Protein AF-A0A919W336-F1 (afdb_monomer)

Solvent-accessible surface area (backbone atoms only — not comparable to full-atom values): 16322 Å² total; per-residue (Å²): 138,82,80,82,82,78,77,82,76,89,85,80,65,93,72,69,44,68,44,32,36,51,39,84,62,46,50,57,36,48,49,46,10,65,68,37,94,37,46,57,73,46,73,36,35,58,74,60,74,47,77,72,58,39,24,39,36,39,38,58,54,100,87,46,46,30,40,27,46,33,17,43,78,69,59,56,44,99,88,66,46,76,45,65,42,64,43,48,45,76,43,44,83,94,59,80,75,84,80,70,88,47,62,66,38,22,30,34,46,32,74,62,34,76,87,59,89,51,33,45,56,56,52,54,49,53,37,45,75,73,58,30,28,31,40,36,40,54,51,60,75,40,45,38,65,54,45,43,94,33,52,49,75,33,46,54,80,87,76,84,63,69,95,84,63,48,75,38,84,45,34,33,29,30,76,70,48,53,45,90,53,74,40,68,29,38,29,38,61,74,36,22,16,76,77,72,9,39,32,37,31,24,47,67,69,48,51,54,49,50,34,52,49,34,52,52,50,39,56,73,63,69,61,58,71,47,83,46,56,47,59,42,82,56,88,83,24,40,40,34,23,39,48,40,72,76,83,86,51,84,38,80,42,83,62,45,49,46,54,53,48,97,85,57,28,30,54,74,49,23,68,80,42,52,31,36,76,72,67,75,71,76,78,90,79,85,129

Structure (mmCIF, N/CA/C/O backbone):
data_AF-A0A919W336-F1
#
_entry.id   AF-A0A919W336-F1
#
loop_
_atom_site.group_PDB
_atom_site.id
_atom_site.type_symbol
_atom_site.label_atom_id
_atom_site.label_alt_id
_atom_site.label_comp_id
_atom_site.label_asym_id
_atom_site.label_entity_id
_atom_site.label_seq_id
_atom_site.pdbx_PDB_ins_code
_atom_site.Cartn_x
_atom_site.Cartn_y
_atom_site.Cartn_z
_atom_site.occupancy
_atom_site.B_iso_or_equiv
_atom_site.auth_seq_id
_atom_site.auth_comp_id
_atom_site.auth_asym_id
_atom_site.auth_atom_id
_atom_site.pdbx_PDB_model_num
ATOM 1 N N . MET A 1 1 ? -33.638 -26.214 -9.457 1.00 38.28 1 MET A N 1
ATOM 2 C CA . MET A 1 1 ? -32.855 -26.173 -8.203 1.00 38.28 1 MET A CA 1
ATOM 3 C C . MET A 1 1 ? -31.385 -26.182 -8.576 1.00 38.28 1 MET A C 1
ATOM 5 O O . MET A 1 1 ? -30.871 -27.231 -8.933 1.00 38.28 1 MET A O 1
ATOM 9 N N . ALA A 1 2 ? -30.760 -25.006 -8.619 1.00 32.94 2 ALA A N 1
ATOM 10 C CA . ALA A 1 2 ? -29.336 -24.865 -8.909 1.00 32.94 2 ALA A CA 1
ATOM 11 C C . ALA A 1 2 ? -28.547 -24.999 -7.599 1.00 32.94 2 ALA A C 1
ATOM 13 O O . ALA A 1 2 ? -28.928 -24.402 -6.593 1.00 32.94 2 ALA A O 1
ATOM 14 N N . ALA A 1 3 ? -27.500 -25.822 -7.607 1.00 30.38 3 ALA A N 1
ATOM 15 C CA . ALA A 1 3 ? -26.597 -25.993 -6.476 1.00 30.38 3 ALA A CA 1
ATOM 16 C C . ALA A 1 3 ? -25.819 -24.688 -6.207 1.00 30.38 3 ALA A C 1
ATOM 18 O O . ALA A 1 3 ? -25.466 -23.995 -7.165 1.00 30.38 3 ALA A O 1
ATOM 19 N N . PRO A 1 4 ? -25.541 -24.334 -4.940 1.00 33.41 4 PRO A N 1
ATOM 20 C CA . PRO A 1 4 ? -24.757 -23.149 -4.630 1.00 33.41 4 PRO A CA 1
ATOM 21 C C . PRO A 1 4 ? -23.303 -23.349 -5.071 1.00 33.41 4 PRO A C 1
ATOM 23 O O . PRO A 1 4 ? -22.685 -24.378 -4.784 1.00 33.41 4 PRO A O 1
ATOM 26 N N . ALA A 1 5 ? -22.770 -22.349 -5.775 1.00 33.25 5 ALA A N 1
ATOM 27 C CA . ALA A 1 5 ? -21.366 -22.268 -6.140 1.00 33.25 5 ALA A CA 1
ATOM 28 C C . ALA A 1 5 ? -20.515 -22.250 -4.865 1.00 33.25 5 ALA A C 1
ATOM 30 O O . ALA A 1 5 ? -20.612 -21.343 -4.040 1.00 33.25 5 ALA A O 1
ATOM 31 N N . THR A 1 6 ? -19.704 -23.286 -4.691 1.00 31.38 6 THR A N 1
ATOM 32 C CA . THR A 1 6 ? -18.712 -23.379 -3.627 1.00 31.38 6 THR A CA 1
ATOM 33 C C . THR A 1 6 ? -17.580 -22.414 -3.964 1.00 31.38 6 THR A C 1
ATOM 35 O O . THR A 1 6 ? -16.800 -22.655 -4.884 1.00 31.38 6 THR A O 1
ATOM 38 N N . SER A 1 7 ? -17.503 -21.301 -3.238 1.00 32.25 7 SER A N 1
ATOM 39 C CA . SER A 1 7 ? -16.324 -20.436 -3.233 1.00 32.25 7 SER A CA 1
ATOM 40 C C . SER A 1 7 ? -15.095 -21.271 -2.849 1.00 32.25 7 SER A C 1
ATOM 42 O O . SER A 1 7 ? -15.150 -21.980 -1.839 1.00 32.25 7 SER A O 1
ATOM 44 N N . PRO A 1 8 ? -13.990 -21.236 -3.612 1.00 31.02 8 PRO A N 1
ATOM 45 C CA . PRO A 1 8 ? -12.798 -21.989 -3.247 1.00 31.02 8 PRO A CA 1
ATOM 46 C C . PRO A 1 8 ? -12.203 -21.429 -1.947 1.00 31.02 8 PRO A C 1
ATOM 48 O O . PRO A 1 8 ? -11.854 -20.251 -1.864 1.00 31.02 8 PRO A O 1
ATOM 51 N N . GLN A 1 9 ? -12.098 -22.282 -0.924 1.00 32.75 9 GLN A N 1
ATOM 52 C CA . GLN A 1 9 ? -11.370 -21.976 0.308 1.00 32.75 9 GLN A CA 1
ATOM 53 C C . GLN A 1 9 ? -9.860 -21.807 0.030 1.00 32.75 9 GLN A C 1
ATOM 55 O O . GLN A 1 9 ? -9.303 -22.535 -0.795 1.00 32.75 9 GLN A O 1
ATOM 60 N N . PRO A 1 10 ? -9.165 -20.891 0.728 1.00 39.03 10 PRO A N 1
ATOM 61 C CA . PRO A 1 10 ? -7.754 -20.603 0.500 1.00 39.03 10 PRO A CA 1
ATOM 62 C C . PRO A 1 10 ? -6.861 -21.531 1.339 1.00 39.03 10 PRO A C 1
ATOM 64 O O . PRO A 1 10 ? -6.357 -21.131 2.383 1.00 39.03 10 PRO A O 1
ATOM 67 N N . THR A 1 11 ? -6.637 -22.769 0.897 1.00 35.00 11 THR A N 1
ATOM 68 C CA . THR A 1 11 ? -5.765 -23.734 1.605 1.00 35.00 11 THR A CA 1
ATOM 69 C C . THR A 1 11 ? -4.373 -23.932 0.988 1.00 35.00 11 THR A C 1
ATOM 71 O O . THR A 1 11 ? -3.650 -24.820 1.419 1.00 35.00 11 THR A O 1
ATOM 74 N N . ASP A 1 12 ? -3.925 -23.066 0.067 1.00 33.62 12 ASP A N 1
ATOM 75 C CA . ASP A 1 12 ? -2.607 -23.192 -0.602 1.00 33.62 12 ASP A CA 1
ATOM 76 C C . ASP A 1 12 ? -1.660 -21.985 -0.378 1.00 33.62 12 ASP A C 1
ATOM 78 O O . ASP A 1 12 ? -0.895 -21.577 -1.252 1.00 33.62 12 ASP A O 1
ATOM 82 N N . ARG A 1 13 ? -1.739 -21.332 0.794 1.00 43.94 13 ARG A N 1
ATOM 83 C CA . ARG A 1 13 ? -0.947 -20.118 1.115 1.00 43.94 13 ARG A CA 1
ATOM 84 C C . ARG A 1 13 ? 0.377 -20.369 1.845 1.00 43.94 13 ARG A C 1
ATOM 86 O O . ARG A 1 13 ? 1.164 -19.435 1.986 1.00 43.94 13 ARG A O 1
ATOM 93 N N . ALA A 1 14 ? 0.673 -21.597 2.262 1.00 43.62 14 ALA A N 1
ATOM 94 C CA . ALA A 1 14 ? 1.946 -21.932 2.899 1.00 43.62 14 ALA A CA 1
ATOM 95 C C . ALA A 1 14 ? 3.055 -22.097 1.839 1.00 43.62 14 ALA A C 1
ATOM 97 O O . ALA A 1 14 ? 3.465 -23.205 1.514 1.00 43.62 14 ALA A O 1
ATOM 98 N N . GLY A 1 15 ? 3.511 -20.989 1.251 1.00 55.34 15 GLY A N 1
ATOM 99 C CA . GLY A 1 15 ? 4.662 -21.009 0.341 1.00 55.34 15 GLY A CA 1
ATOM 100 C C . GLY A 1 15 ? 4.725 -19.887 -0.685 1.00 55.34 15 GLY A C 1
ATOM 101 O O . GLY A 1 15 ? 5.766 -19.735 -1.316 1.00 55.34 15 GLY A O 1
ATOM 102 N N . ARG A 1 16 ? 3.662 -19.088 -0.863 1.00 69.88 16 ARG A N 1
ATOM 103 C CA . ARG A 1 16 ? 3.702 -17.936 -1.774 1.00 69.88 16 ARG A CA 1
ATOM 104 C C . ARG A 1 16 ? 4.121 -16.662 -1.048 1.00 69.88 16 ARG A C 1
ATOM 106 O O . ARG A 1 16 ? 3.374 -16.141 -0.227 1.00 69.88 16 ARG A O 1
ATOM 113 N N . HIS A 1 17 ? 5.295 -16.139 -1.385 1.00 82.75 17 HIS A N 1
ATOM 114 C CA . HIS A 1 17 ? 5.784 -14.855 -0.892 1.00 82.75 17 HIS A CA 1
ATOM 115 C C . HIS A 1 17 ? 5.376 -13.746 -1.860 1.00 82.75 17 HIS A C 1
ATOM 117 O O . HIS A 1 17 ? 5.788 -13.759 -3.021 1.00 82.75 17 HIS A O 1
ATOM 123 N N . ARG A 1 18 ? 4.580 -12.783 -1.387 1.00 89.94 18 ARG A N 1
ATOM 124 C CA . ARG A 1 18 ? 4.133 -11.632 -2.180 1.00 89.94 18 ARG A CA 1
ATOM 125 C C . ARG A 1 18 ? 4.627 -10.325 -1.586 1.00 89.94 18 ARG A C 1
ATOM 1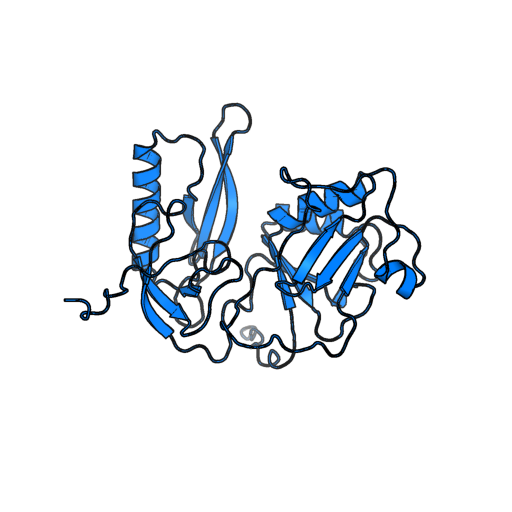27 O O . ARG A 1 18 ? 4.643 -10.148 -0.372 1.00 89.94 18 ARG A O 1
ATOM 134 N N . LEU A 1 19 ? 5.023 -9.420 -2.467 1.00 92.31 19 LEU A N 1
ATOM 135 C CA . LEU A 1 19 ? 5.260 -8.020 -2.148 1.00 92.31 19 LEU A CA 1
ATOM 136 C C . LEU A 1 19 ? 4.016 -7.225 -2.499 1.00 92.31 19 LEU A C 1
ATOM 138 O O . LEU A 1 19 ? 3.406 -7.498 -3.529 1.00 92.31 19 LEU A O 1
ATOM 142 N N . TRP A 1 20 ? 3.688 -6.232 -1.682 1.00 94.94 20 TRP A N 1
ATOM 143 C CA . TRP A 1 20 ? 2.501 -5.406 -1.862 1.00 94.94 20 TRP A CA 1
ATOM 144 C C . TRP A 1 20 ? 2.889 -3.949 -1.965 1.00 94.94 20 TRP A C 1
ATOM 146 O O . TRP A 1 20 ? 3.626 -3.440 -1.125 1.00 94.94 20 TRP A O 1
ATOM 156 N N . PHE A 1 21 ? 2.391 -3.279 -2.991 1.00 96.12 21 PHE A N 1
ATOM 157 C CA . PHE A 1 21 ? 2.644 -1.871 -3.239 1.00 96.12 21 PHE A CA 1
ATOM 158 C C . PHE A 1 21 ? 1.316 -1.174 -3.481 1.00 96.12 21 PHE A C 1
ATOM 160 O O . PHE A 1 21 ? 0.455 -1.706 -4.183 1.00 96.12 21 PHE A O 1
ATOM 167 N N . HIS A 1 22 ? 1.154 0.008 -2.901 1.00 95.31 22 HIS A N 1
ATOM 168 C CA . HIS A 1 22 ? -0.031 0.811 -3.140 1.00 95.31 22 HIS A CA 1
ATOM 169 C C . HIS A 1 22 ? 0.039 1.419 -4.546 1.00 95.31 22 HIS A C 1
ATOM 171 O O . HIS A 1 22 ? 1.095 1.913 -4.951 1.00 95.31 22 HIS A O 1
ATOM 177 N N . LEU A 1 23 ? -1.051 1.373 -5.314 1.00 95.81 23 LEU A N 1
ATOM 178 C CA . LEU A 1 23 ? -1.053 1.838 -6.704 1.00 95.81 23 LEU A CA 1
ATOM 179 C C . LEU A 1 23 ? -0.775 3.336 -6.818 1.00 95.81 23 LEU A C 1
ATOM 181 O O . LEU A 1 23 ? -0.134 3.745 -7.784 1.00 95.81 23 LEU A O 1
ATOM 185 N N . ASP A 1 24 ? -1.156 4.131 -5.820 1.00 92.31 24 ASP A N 1
ATOM 186 C CA . ASP A 1 24 ? -0.853 5.568 -5.793 1.00 92.31 24 ASP A CA 1
ATOM 187 C C . ASP A 1 24 ? 0.643 5.860 -5.742 1.00 92.31 24 ASP A C 1
ATOM 189 O O . ASP A 1 24 ? 1.084 6.869 -6.282 1.00 92.31 24 ASP A O 1
ATOM 193 N N . ASP A 1 25 ? 1.418 4.957 -5.146 1.00 93.81 25 ASP A N 1
ATOM 194 C CA . ASP A 1 25 ? 2.868 5.072 -5.090 1.00 93.81 25 ASP A CA 1
ATOM 195 C C . ASP A 1 25 ? 3.498 4.514 -6.391 1.00 93.81 25 ASP A C 1
ATOM 197 O O . ASP A 1 25 ? 4.484 5.034 -6.915 1.00 93.81 25 ASP A O 1
ATOM 201 N N . VAL A 1 26 ? 2.916 3.452 -6.963 1.00 96.94 26 VAL A N 1
ATOM 202 C CA . VAL A 1 26 ? 3.457 2.746 -8.142 1.00 96.94 26 VAL A CA 1
ATOM 203 C C . VAL A 1 26 ? 3.187 3.475 -9.458 1.00 96.94 26 VAL A C 1
ATOM 205 O O . VAL A 1 26 ? 4.057 3.518 -10.332 1.00 96.94 26 VAL A O 1
ATOM 208 N N . LEU A 1 27 ? 1.985 4.022 -9.642 1.00 96.56 27 LEU A N 1
ATOM 209 C CA . LEU A 1 27 ? 1.573 4.658 -10.894 1.00 96.56 27 LEU A CA 1
ATOM 210 C C . LEU A 1 27 ? 2.462 5.846 -11.281 1.00 96.56 27 LEU A C 1
ATOM 212 O O . LEU A 1 27 ? 2.848 5.913 -12.452 1.00 96.56 27 LEU A O 1
ATOM 216 N N . PRO A 1 28 ? 2.854 6.743 -10.355 1.00 96.06 28 PRO A N 1
ATOM 217 C CA . PRO A 1 28 ? 3.812 7.792 -10.665 1.00 96.06 28 PRO A CA 1
ATOM 218 C C . PRO A 1 28 ? 5.156 7.232 -11.139 1.00 96.06 28 PRO A C 1
ATOM 220 O O . PRO A 1 28 ? 5.687 7.713 -12.140 1.00 96.06 28 PRO A O 1
ATOM 223 N N . LEU A 1 29 ? 5.693 6.185 -10.490 1.00 97.19 29 LEU A N 1
ATOM 224 C CA . LEU A 1 29 ? 6.944 5.548 -10.928 1.00 97.19 29 LEU A CA 1
ATOM 225 C C . LEU A 1 29 ? 6.819 4.996 -12.352 1.00 97.19 29 LEU A C 1
ATOM 227 O O . LEU A 1 29 ? 7.718 5.175 -13.176 1.00 97.19 29 LEU A O 1
ATOM 231 N N . ALA A 1 30 ? 5.698 4.332 -12.650 1.00 97.06 30 ALA A N 1
ATOM 232 C CA . ALA A 1 30 ? 5.447 3.760 -13.966 1.00 97.06 30 ALA A CA 1
ATOM 233 C C . ALA A 1 30 ? 5.324 4.857 -15.031 1.00 97.06 30 ALA A C 1
ATOM 235 O O . ALA A 1 30 ? 5.911 4.750 -16.110 1.00 97.06 30 ALA A O 1
ATOM 236 N N . ALA A 1 31 ? 4.602 5.934 -14.714 1.00 96.31 31 ALA A N 1
ATOM 237 C CA . ALA A 1 31 ? 4.453 7.089 -15.584 1.00 96.31 31 ALA A CA 1
ATOM 238 C C . ALA A 1 31 ? 5.802 7.760 -15.864 1.00 96.31 31 ALA A C 1
ATOM 240 O O . ALA A 1 31 ? 6.100 8.037 -17.027 1.00 96.31 31 ALA A O 1
ATOM 241 N N . HIS A 1 32 ? 6.639 7.952 -14.839 1.00 96.81 32 HIS A N 1
ATOM 242 C CA . HIS A 1 32 ? 7.992 8.473 -15.006 1.00 96.81 32 HIS A CA 1
ATOM 243 C C . HIS A 1 32 ? 8.787 7.588 -15.978 1.00 96.81 32 HIS A C 1
ATOM 245 O O . HIS A 1 32 ? 9.101 8.032 -17.078 1.00 96.81 32 HIS A O 1
ATOM 251 N N . ALA A 1 33 ? 8.995 6.304 -15.662 1.00 96.62 33 ALA A N 1
ATOM 252 C CA . ALA A 1 33 ? 9.772 5.388 -16.506 1.00 96.62 33 ALA A CA 1
ATOM 253 C C . ALA A 1 33 ? 9.284 5.326 -17.970 1.00 96.62 33 ALA A C 1
ATOM 255 O O . ALA A 1 33 ? 10.095 5.226 -18.894 1.00 96.62 33 ALA A O 1
ATOM 256 N N . ALA A 1 34 ? 7.965 5.374 -18.191 1.00 95.25 34 ALA A N 1
ATOM 257 C CA . ALA A 1 34 ? 7.357 5.301 -19.519 1.00 95.25 34 ALA A CA 1
ATOM 258 C C . ALA A 1 34 ? 7.445 6.597 -20.338 1.00 95.25 34 ALA A C 1
ATOM 260 O O . ALA A 1 34 ? 7.421 6.512 -21.572 1.00 95.25 34 ALA A O 1
ATOM 261 N N . SER A 1 35 ? 7.502 7.755 -19.672 1.00 94.38 35 SER A N 1
ATOM 262 C CA . SER A 1 35 ? 7.529 9.087 -20.294 1.00 94.38 35 SER A CA 1
ATOM 263 C C . SER A 1 35 ? 8.940 9.626 -20.506 1.00 94.38 35 SER A C 1
ATOM 265 O O . SER A 1 35 ? 9.140 10.482 -21.369 1.00 94.38 35 SER A O 1
ATOM 267 N N . THR A 1 36 ? 9.929 9.112 -19.773 1.00 93.75 36 THR A N 1
ATOM 268 C CA . THR A 1 36 ? 11.313 9.538 -19.950 1.00 93.75 36 THR A CA 1
ATOM 269 C C . THR A 1 36 ? 11.854 9.125 -21.334 1.00 93.75 36 THR A C 1
ATOM 271 O O . THR A 1 36 ? 11.651 7.983 -21.757 1.00 93.75 36 THR A O 1
ATOM 274 N N . PRO A 1 37 ? 12.578 10.000 -22.063 1.00 89.75 37 PRO A N 1
ATOM 275 C CA . PRO A 1 37 ? 13.114 9.671 -23.390 1.00 89.75 37 PRO A CA 1
ATOM 276 C C . PRO A 1 37 ? 14.210 8.599 -23.391 1.00 89.75 37 PRO A C 1
ATOM 278 O O . PRO A 1 37 ? 14.459 7.978 -24.423 1.00 89.75 37 PRO A O 1
ATOM 281 N N . ARG A 1 38 ? 14.900 8.419 -22.258 1.00 93.19 38 ARG A N 1
ATOM 282 C CA . ARG A 1 38 ? 15.983 7.450 -22.071 1.00 93.19 38 ARG A CA 1
ATOM 283 C C . ARG A 1 38 ? 15.709 6.582 -20.855 1.00 93.19 38 ARG A C 1
ATOM 285 O O . ARG A 1 38 ? 15.028 6.996 -19.918 1.00 93.19 38 ARG A O 1
ATOM 292 N N . GLN A 1 39 ? 16.267 5.379 -20.882 1.00 94.88 39 GLN A N 1
ATOM 293 C CA . GLN A 1 39 ? 16.198 4.425 -19.788 1.00 94.88 39 GLN A CA 1
ATOM 294 C C . GLN A 1 39 ? 17.605 3.964 -19.434 1.00 94.88 39 GLN A C 1
ATOM 296 O O . GLN A 1 39 ? 18.383 3.562 -20.309 1.00 94.88 39 GLN A O 1
ATOM 301 N N . ALA A 1 40 ? 17.909 3.997 -18.143 1.00 92.75 40 ALA A N 1
ATOM 302 C CA . ALA A 1 40 ? 19.096 3.378 -17.597 1.00 92.75 40 ALA A CA 1
ATOM 303 C C . ALA A 1 40 ? 18.957 1.856 -17.708 1.00 92.75 40 ALA A C 1
ATOM 305 O O . ALA A 1 40 ? 17.983 1.262 -17.239 1.00 92.75 40 ALA A O 1
ATOM 306 N N . LEU A 1 41 ? 19.948 1.224 -18.336 1.00 91.44 41 LEU A N 1
ATOM 307 C CA . LEU A 1 41 ? 20.015 -0.227 -18.425 1.00 91.44 41 LEU A CA 1
ATOM 308 C C . LEU A 1 41 ? 20.351 -0.801 -17.046 1.00 91.44 41 LEU A C 1
ATOM 310 O O . LEU A 1 41 ? 21.390 -0.472 -16.471 1.00 91.44 41 LEU A O 1
ATOM 314 N N . THR A 1 42 ? 19.484 -1.661 -16.515 1.00 89.44 42 THR A N 1
ATOM 315 C CA . THR A 1 42 ? 19.669 -2.204 -15.163 1.00 89.44 42 THR A CA 1
ATOM 316 C C . THR A 1 42 ? 20.402 -3.537 -15.156 1.00 89.44 42 THR A C 1
ATOM 318 O O . THR A 1 42 ? 20.479 -4.244 -16.165 1.00 89.44 42 THR A O 1
ATOM 321 N N . ARG A 1 43 ? 20.927 -3.919 -13.987 1.00 88.69 43 ARG A N 1
ATOM 322 C CA . ARG A 1 43 ? 21.582 -5.218 -13.790 1.00 88.69 43 ARG A CA 1
ATOM 323 C C . ARG A 1 43 ? 20.636 -6.375 -14.114 1.00 88.69 43 ARG A C 1
ATOM 325 O O . ARG A 1 43 ? 21.057 -7.372 -14.695 1.00 88.69 43 ARG A O 1
ATOM 332 N N . GLU A 1 44 ? 19.365 -6.246 -13.759 1.00 88.69 44 GLU A N 1
ATOM 333 C CA . GLU A 1 44 ? 18.329 -7.254 -13.973 1.00 88.69 44 GLU A CA 1
ATOM 334 C C . GLU A 1 44 ? 18.013 -7.402 -15.466 1.00 88.69 44 GLU A C 1
ATOM 336 O O . GLU A 1 44 ? 17.914 -8.526 -15.957 1.00 88.69 44 GLU A O 1
ATOM 341 N N . GLN A 1 45 ? 17.937 -6.289 -16.204 1.00 90.50 45 GLN A N 1
ATOM 342 C CA . GLN A 1 45 ? 17.773 -6.296 -17.662 1.00 90.50 45 GLN A CA 1
ATOM 343 C C . GLN A 1 45 ? 18.992 -6.905 -18.365 1.00 90.50 45 GLN A C 1
ATOM 345 O O . GLN A 1 45 ? 18.827 -7.756 -19.237 1.00 90.50 45 GLN A O 1
ATOM 350 N N . LEU A 1 46 ? 20.209 -6.551 -17.934 1.00 91.00 46 LEU A N 1
ATOM 351 C CA . LEU A 1 46 ? 21.451 -7.165 -18.418 1.00 91.00 46 LEU A CA 1
ATOM 352 C C . LEU A 1 46 ? 21.464 -8.678 -18.187 1.00 91.00 46 LEU A C 1
ATOM 354 O O . LEU A 1 46 ? 21.772 -9.440 -19.099 1.00 91.00 46 LEU A O 1
ATOM 358 N N . THR A 1 47 ? 21.080 -9.115 -16.985 1.00 88.94 47 THR A N 1
ATOM 359 C CA . THR A 1 47 ? 21.006 -10.540 -16.622 1.00 88.94 47 THR A CA 1
ATOM 360 C C . THR A 1 47 ? 19.980 -11.288 -17.476 1.00 88.94 47 THR A C 1
ATOM 362 O O . THR A 1 47 ? 20.170 -12.460 -17.786 1.00 88.94 47 THR A O 1
ATOM 365 N N . ALA A 1 48 ? 18.899 -10.618 -17.876 1.00 87.44 48 ALA A N 1
ATOM 366 C CA . ALA A 1 48 ? 17.872 -11.177 -18.749 1.00 87.44 48 ALA A CA 1
ATOM 367 C C . ALA A 1 48 ? 18.203 -11.080 -20.249 1.00 87.44 48 ALA A C 1
ATOM 369 O O . ALA A 1 48 ? 17.382 -11.499 -21.062 1.00 87.44 48 ALA A O 1
ATOM 370 N N . HIS A 1 49 ? 19.353 -10.505 -20.625 1.00 89.25 49 HIS A N 1
ATOM 371 C CA . HIS A 1 49 ? 19.680 -10.146 -22.011 1.00 89.25 49 HIS A CA 1
ATOM 372 C C . HIS A 1 49 ? 18.581 -9.310 -22.693 1.00 89.25 49 HIS A C 1
ATOM 374 O O . HIS A 1 49 ? 18.319 -9.447 -23.888 1.00 89.25 49 HIS A O 1
ATOM 380 N N . ALA A 1 50 ? 17.918 -8.449 -21.921 1.00 87.62 50 ALA A N 1
ATOM 381 C CA . ALA A 1 50 ? 16.827 -7.612 -22.390 1.00 87.62 50 ALA A CA 1
ATOM 382 C C . ALA A 1 50 ? 17.333 -6.232 -22.847 1.00 87.62 50 ALA A C 1
ATOM 384 O O . ALA A 1 50 ? 18.296 -5.707 -22.280 1.00 87.62 50 ALA A O 1
ATOM 385 N N . PRO A 1 51 ? 16.682 -5.610 -23.848 1.00 87.12 51 PRO A N 1
ATOM 386 C CA . PRO A 1 51 ? 16.994 -4.241 -24.237 1.00 87.12 51 PRO A CA 1
ATOM 387 C C . PRO A 1 51 ? 16.626 -3.245 -23.129 1.00 87.12 51 PRO A C 1
ATOM 389 O O . PRO A 1 51 ? 15.786 -3.527 -22.269 1.00 87.12 51 PRO A O 1
ATOM 392 N N . SER A 1 52 ? 17.216 -2.047 -23.193 1.00 88.81 52 SER A N 1
ATOM 393 C CA . SER A 1 52 ? 16.794 -0.934 -22.341 1.00 88.81 52 SER A CA 1
ATOM 394 C C . SER A 1 52 ? 15.382 -0.503 -22.742 1.00 88.81 52 SER A C 1
ATOM 396 O O . SER A 1 52 ? 15.158 0.016 -23.836 1.00 88.81 52 SER A O 1
ATOM 398 N N . LEU A 1 53 ? 14.419 -0.797 -21.875 1.00 91.81 53 LEU A N 1
ATOM 399 C CA . LEU A 1 53 ? 13.002 -0.485 -22.039 1.00 91.81 53 LEU A CA 1
ATOM 400 C C . LEU A 1 53 ? 12.462 0.129 -20.745 1.00 91.81 53 LEU A C 1
ATOM 402 O O . LEU A 1 53 ? 13.006 -0.169 -19.675 1.00 91.81 53 LEU A O 1
ATOM 406 N N . PRO A 1 54 ? 11.371 0.917 -20.810 1.00 95.50 54 PRO A N 1
ATOM 407 C CA . PRO A 1 54 ? 10.673 1.395 -19.623 1.00 95.50 54 PRO A CA 1
ATOM 408 C C . PRO A 1 54 ? 10.302 0.249 -18.689 1.00 95.50 54 PRO A C 1
ATOM 410 O O . PRO A 1 54 ? 9.606 -0.688 -19.098 1.00 95.50 54 PRO A O 1
ATOM 413 N N . ALA A 1 55 ? 10.765 0.321 -17.447 1.00 96.12 55 ALA A N 1
ATOM 414 C CA . ALA A 1 55 ? 10.546 -0.716 -16.456 1.00 96.12 55 ALA A CA 1
ATOM 415 C C . ALA A 1 55 ? 10.479 -0.149 -15.035 1.00 96.12 55 ALA A C 1
ATOM 417 O O . ALA A 1 55 ? 11.106 0.863 -14.716 1.00 96.12 55 ALA A O 1
ATOM 418 N N . LEU A 1 56 ? 9.756 -0.860 -14.171 1.00 96.81 56 LEU A N 1
ATOM 419 C CA . LEU A 1 56 ? 9.913 -0.731 -12.726 1.00 96.81 56 LEU A CA 1
ATOM 420 C C . LEU A 1 56 ? 10.930 -1.748 -12.231 1.00 96.81 56 LEU A C 1
ATOM 422 O O . LEU A 1 56 ? 10.899 -2.909 -12.630 1.00 96.81 56 LEU A O 1
ATOM 426 N N . ILE A 1 57 ? 11.820 -1.319 -11.351 1.00 95.31 57 ILE A N 1
ATOM 427 C CA . ILE A 1 57 ? 12.913 -2.127 -10.826 1.00 95.31 57 ILE A CA 1
ATOM 428 C C . ILE A 1 57 ? 12.585 -2.490 -9.395 1.00 95.31 57 ILE A C 1
ATOM 430 O O . ILE A 1 57 ? 12.557 -1.625 -8.522 1.00 95.31 57 ILE A O 1
ATOM 434 N N . TRP A 1 58 ? 12.340 -3.773 -9.167 1.00 94.88 58 TRP A N 1
ATOM 435 C CA . TRP A 1 58 ? 12.289 -4.330 -7.833 1.00 94.88 58 TRP A CA 1
ATOM 436 C C . TRP A 1 58 ? 13.707 -4.612 -7.349 1.00 94.88 58 TRP A C 1
ATOM 438 O O . TRP A 1 58 ? 14.460 -5.348 -7.987 1.00 94.88 58 TRP A O 1
ATOM 448 N N . ALA A 1 59 ? 14.051 -4.057 -6.195 1.00 91.25 59 ALA A N 1
ATOM 449 C CA . ALA A 1 59 ? 15.291 -4.355 -5.502 1.00 91.25 59 ALA A CA 1
ATOM 450 C C . ALA A 1 59 ? 15.012 -4.618 -4.027 1.00 91.25 59 ALA A C 1
ATOM 452 O O . ALA A 1 59 ? 14.296 -3.855 -3.369 1.00 91.25 59 ALA A O 1
ATOM 453 N N . ARG A 1 60 ? 15.624 -5.674 -3.498 1.00 86.44 60 ARG A N 1
ATOM 454 C CA . ARG A 1 60 ? 15.715 -5.902 -2.062 1.00 86.44 60 ARG A CA 1
ATOM 455 C C . ARG A 1 60 ? 16.888 -5.111 -1.503 1.00 86.44 60 ARG A C 1
ATOM 457 O O . ARG A 1 60 ? 18.039 -5.371 -1.845 1.00 86.44 60 ARG A O 1
ATOM 464 N N . THR A 1 61 ? 16.591 -4.155 -0.638 1.00 76.56 61 THR A N 1
ATOM 465 C CA . THR A 1 61 ? 17.585 -3.461 0.181 1.00 76.56 61 THR A CA 1
ATOM 466 C C . THR A 1 61 ? 17.665 -4.127 1.557 1.00 76.56 61 THR A C 1
ATOM 468 O O . THR A 1 61 ? 16.876 -5.025 1.863 1.00 76.56 61 THR A O 1
ATOM 471 N N . GLY A 1 62 ? 18.632 -3.723 2.388 1.00 69.38 62 GLY A N 1
ATOM 472 C CA . GLY A 1 62 ? 18.770 -4.257 3.750 1.00 69.38 62 GLY A CA 1
ATOM 473 C C . GLY A 1 62 ? 17.497 -4.097 4.590 1.00 69.38 62 GLY A C 1
ATOM 474 O O . GLY A 1 62 ? 17.171 -4.980 5.382 1.00 69.38 62 GLY A O 1
ATOM 475 N N . ASP A 1 63 ? 16.735 -3.032 4.330 1.00 70.56 63 ASP A N 1
ATOM 476 C CA . ASP A 1 63 ? 15.620 -2.625 5.186 1.00 70.56 63 ASP A CA 1
ATOM 477 C C . ASP A 1 63 ? 14.241 -2.910 4.568 1.00 70.56 63 ASP A C 1
ATOM 479 O O . ASP A 1 63 ? 13.250 -3.054 5.292 1.00 70.56 63 ASP A O 1
ATOM 483 N N . ALA A 1 64 ? 14.136 -3.011 3.235 1.00 82.00 64 ALA A N 1
ATOM 484 C CA . ALA A 1 64 ? 12.860 -3.220 2.552 1.00 82.00 64 ALA A CA 1
ATOM 485 C C . ALA A 1 64 ? 13.008 -3.804 1.139 1.00 82.00 64 ALA A C 1
ATOM 487 O O . ALA A 1 64 ? 14.050 -3.715 0.498 1.00 82.00 64 ALA A O 1
ATOM 488 N N . ASP A 1 65 ? 11.916 -4.348 0.607 1.00 90.62 65 ASP A N 1
ATOM 489 C CA . ASP A 1 65 ? 11.782 -4.540 -0.833 1.00 90.62 65 ASP A CA 1
ATOM 490 C C . ASP A 1 65 ? 11.229 -3.237 -1.425 1.00 90.62 65 ASP A C 1
ATOM 492 O O . ASP A 1 65 ? 10.306 -2.637 -0.872 1.00 90.62 65 ASP A O 1
ATOM 496 N N . THR A 1 66 ? 11.823 -2.759 -2.516 1.00 94.31 66 THR A N 1
ATOM 497 C CA . THR A 1 66 ? 11.503 -1.450 -3.102 1.00 94.31 66 THR A CA 1
ATOM 498 C C . THR A 1 66 ? 11.233 -1.549 -4.593 1.00 94.31 66 THR A C 1
ATOM 500 O O . THR A 1 66 ? 11.805 -2.414 -5.252 1.00 94.31 66 THR A O 1
ATOM 503 N N . LEU A 1 67 ? 10.393 -0.656 -5.114 1.00 96.12 67 LEU A N 1
ATOM 504 C CA . LEU A 1 67 ? 10.232 -0.378 -6.538 1.00 96.12 67 LEU A CA 1
ATOM 505 C C . LEU A 1 67 ? 10.818 0.994 -6.873 1.00 96.12 67 LEU A C 1
ATOM 507 O O . LEU A 1 67 ? 10.657 1.946 -6.111 1.00 96.12 67 LEU A O 1
ATOM 511 N N . ALA A 1 68 ? 11.470 1.093 -8.027 1.00 96.12 68 ALA A N 1
ATOM 512 C CA . ALA A 1 68 ? 11.990 2.340 -8.581 1.00 96.12 68 ALA A CA 1
ATOM 513 C C . ALA A 1 68 ? 11.748 2.409 -10.093 1.00 96.12 68 ALA A C 1
ATOM 515 O O . ALA A 1 68 ? 11.610 1.380 -10.751 1.00 96.12 68 ALA A O 1
ATOM 516 N N . SER A 1 69 ? 11.746 3.612 -10.657 1.00 96.75 69 SER A N 1
ATOM 517 C CA . SER A 1 69 ? 11.761 3.814 -12.109 1.00 96.75 69 SER A CA 1
ATOM 518 C C . SER A 1 69 ? 13.183 3.666 -12.670 1.00 96.75 69 SER A C 1
ATOM 520 O O . SER A 1 69 ? 14.135 4.107 -12.032 1.00 96.75 69 SER A O 1
ATOM 522 N N . ASN A 1 70 ? 13.325 3.148 -13.897 1.00 96.12 70 ASN A N 1
ATOM 523 C CA . ASN A 1 70 ? 14.592 3.174 -14.643 1.00 96.12 70 ASN A CA 1
ATOM 524 C C . ASN A 1 70 ? 14.736 4.333 -15.654 1.00 96.12 70 ASN A C 1
ATOM 526 O O . ASN A 1 70 ? 15.672 4.318 -16.451 1.00 96.12 70 ASN A O 1
ATOM 530 N N . GLY A 1 71 ? 13.820 5.306 -15.675 1.00 96.06 71 GLY A N 1
ATOM 531 C CA . GLY A 1 71 ? 13.938 6.504 -16.520 1.00 96.06 71 GLY A CA 1
ATOM 532 C C . GLY A 1 71 ? 15.213 7.320 -16.243 1.00 96.06 71 GLY A C 1
ATOM 533 O O . GLY A 1 71 ? 15.665 7.375 -15.102 1.00 96.06 71 GLY A O 1
ATOM 534 N N . ASP A 1 72 ? 15.775 7.930 -17.292 1.00 93.50 72 ASP A N 1
ATOM 535 C CA . ASP A 1 72 ? 16.949 8.820 -17.267 1.00 93.50 72 ASP A CA 1
ATOM 536 C C . ASP A 1 72 ? 16.636 10.215 -17.884 1.00 93.50 72 ASP A C 1
ATOM 538 O O . ASP A 1 72 ? 16.364 10.292 -19.091 1.00 93.50 72 ASP A O 1
ATOM 542 N N . PRO A 1 73 ? 16.651 11.324 -17.110 1.00 92.50 73 PRO A N 1
ATOM 543 C CA . PRO A 1 73 ? 17.200 11.452 -15.757 1.00 92.50 73 PRO A CA 1
ATOM 544 C C . PRO A 1 73 ? 16.426 10.651 -14.709 1.00 92.50 73 PRO A C 1
ATOM 546 O O . PRO A 1 73 ? 15.220 10.444 -14.835 1.00 92.50 73 PRO A O 1
ATOM 549 N N . GLY A 1 74 ? 17.151 10.187 -13.687 1.00 90.94 74 GLY A N 1
ATOM 550 C CA . GLY A 1 74 ? 16.564 9.497 -12.543 1.00 90.94 74 GLY A CA 1
ATOM 551 C C . GLY A 1 74 ? 15.591 10.394 -11.780 1.00 90.94 74 GLY A C 1
ATOM 552 O O . GLY A 1 74 ? 15.718 11.619 -11.789 1.00 90.94 74 GLY A O 1
ATOM 553 N N . TRP A 1 75 ? 14.629 9.776 -11.098 1.00 92.06 75 TRP A N 1
ATOM 554 C CA . TRP A 1 75 ? 13.738 10.490 -10.191 1.00 92.06 75 TRP A CA 1
ATOM 555 C C . TRP A 1 75 ? 14.334 10.474 -8.787 1.00 92.06 75 TRP A C 1
ATOM 557 O O . TRP A 1 75 ? 14.618 9.402 -8.253 1.00 92.06 75 TRP A O 1
ATOM 567 N N . TYR A 1 76 ? 14.512 11.658 -8.210 1.00 90.94 76 TYR A N 1
ATOM 568 C CA . TYR A 1 76 ? 15.018 11.864 -6.862 1.00 90.94 76 TYR A CA 1
ATOM 569 C C . TYR A 1 76 ? 13.964 12.544 -5.986 1.00 90.94 76 TYR A C 1
ATOM 571 O O . TYR A 1 76 ? 13.127 13.302 -6.485 1.00 90.94 76 TYR A O 1
ATOM 579 N N . ASP A 1 77 ? 13.979 12.236 -4.696 1.00 89.25 77 ASP A N 1
ATOM 580 C CA . ASP A 1 77 ? 13.191 12.941 -3.689 1.00 89.25 77 ASP A CA 1
ATOM 581 C C . ASP A 1 77 ? 13.818 14.317 -3.347 1.00 89.25 77 ASP A C 1
ATOM 583 O O . ASP A 1 77 ? 14.873 14.666 -3.892 1.00 89.25 77 ASP A O 1
ATOM 587 N N . PRO A 1 78 ? 13.171 15.155 -2.508 1.00 87.81 78 PRO A N 1
ATOM 588 C CA . PRO A 1 78 ? 13.697 16.476 -2.152 1.00 87.81 78 PRO A CA 1
ATOM 589 C C . PRO A 1 78 ? 15.082 16.458 -1.495 1.00 87.81 78 PRO A C 1
ATOM 591 O O . PRO A 1 78 ? 15.803 17.450 -1.593 1.00 87.81 78 PRO A O 1
ATOM 594 N N . ASP A 1 79 ? 15.451 15.345 -0.858 1.00 89.62 79 ASP A N 1
ATOM 595 C CA . ASP A 1 79 ? 16.743 15.160 -0.195 1.00 89.62 79 ASP A CA 1
ATOM 596 C C . ASP A 1 79 ? 17.843 14.727 -1.185 1.00 89.62 79 ASP A C 1
ATOM 598 O O . ASP A 1 79 ? 19.027 14.695 -0.845 1.00 89.62 79 ASP A O 1
ATOM 602 N N . GLY A 1 80 ? 17.472 14.465 -2.444 1.00 88.00 80 GLY A N 1
ATOM 603 C CA . GLY A 1 80 ? 18.379 14.057 -3.511 1.00 88.00 80 GLY A CA 1
ATOM 604 C C . GLY A 1 80 ? 18.627 12.550 -3.565 1.00 88.00 80 GLY A C 1
ATOM 605 O O . GLY A 1 80 ? 19.470 12.108 -4.349 1.00 88.00 80 GLY A O 1
ATOM 606 N N . ASP A 1 81 ? 17.896 11.755 -2.784 1.00 88.81 81 ASP A N 1
ATOM 607 C CA . ASP A 1 81 ? 17.969 10.301 -2.815 1.00 88.81 81 ASP A CA 1
ATOM 608 C C . ASP A 1 81 ? 17.116 9.737 -3.963 1.00 88.81 81 ASP A C 1
ATOM 610 O O . ASP A 1 81 ? 16.084 10.310 -4.328 1.00 88.81 81 ASP A O 1
ATOM 614 N N . PRO A 1 82 ? 17.513 8.609 -4.591 1.00 89.19 82 PRO A N 1
ATOM 615 C CA . PRO A 1 82 ? 16.706 7.991 -5.634 1.00 89.19 82 PRO A CA 1
ATOM 616 C C . PRO A 1 82 ? 15.311 7.648 -5.111 1.00 89.19 82 PRO A C 1
ATOM 618 O O . PRO A 1 82 ? 15.168 6.849 -4.181 1.00 89.19 82 PRO A O 1
ATOM 621 N N . HIS A 1 83 ? 14.286 8.191 -5.763 1.00 93.62 83 HIS A N 1
ATOM 622 C CA . HIS A 1 83 ? 12.903 8.001 -5.370 1.00 93.62 83 HIS A CA 1
ATOM 623 C C . HIS A 1 83 ? 12.509 6.523 -5.498 1.00 93.62 83 HIS A C 1
ATOM 625 O O . HIS A 1 83 ? 12.630 5.898 -6.560 1.00 93.62 83 HIS A O 1
ATOM 631 N N . ARG A 1 84 ? 12.055 5.948 -4.381 1.00 93.69 84 ARG A N 1
ATOM 632 C CA . ARG A 1 84 ? 11.734 4.526 -4.235 1.00 93.69 84 ARG A CA 1
ATOM 633 C C . ARG A 1 84 ? 10.464 4.350 -3.431 1.00 93.69 84 ARG A C 1
ATOM 635 O O . ARG A 1 84 ? 10.287 4.959 -2.381 1.00 93.69 84 ARG A O 1
ATOM 642 N N . VAL A 1 85 ? 9.646 3.402 -3.860 1.00 93.94 85 VAL A N 1
ATOM 643 C CA . VAL A 1 85 ? 8.447 2.991 -3.135 1.00 93.94 85 VAL A CA 1
ATOM 644 C C . VAL A 1 85 ? 8.737 1.700 -2.398 1.00 93.94 85 VAL A C 1
ATOM 646 O O . VAL A 1 85 ? 9.186 0.723 -2.994 1.00 93.94 85 VAL A O 1
ATOM 649 N N . ARG A 1 86 ? 8.483 1.679 -1.090 1.00 92.75 86 ARG A N 1
ATOM 650 C CA . ARG A 1 86 ? 8.675 0.490 -0.254 1.00 92.75 86 ARG A CA 1
ATOM 651 C C . ARG A 1 86 ? 7.459 -0.424 -0.343 1.00 92.75 86 ARG A C 1
ATOM 653 O O . ARG A 1 86 ? 6.322 0.039 -0.283 1.00 92.75 86 ARG A O 1
ATOM 660 N N . SER A 1 87 ? 7.700 -1.729 -0.418 1.00 93.25 87 SER A N 1
ATOM 661 C CA . SER A 1 87 ? 6.646 -2.723 -0.255 1.00 93.25 87 SER A CA 1
ATOM 662 C C . SER A 1 87 ? 6.055 -2.596 1.145 1.00 93.25 87 SER A C 1
ATOM 664 O O . SER A 1 87 ? 6.807 -2.545 2.124 1.00 93.25 87 SER A O 1
ATOM 666 N N . ARG A 1 88 ? 4.733 -2.613 1.254 1.00 92.00 88 ARG A N 1
ATOM 667 C CA . ARG A 1 88 ? 4.029 -2.635 2.528 1.00 92.00 88 ARG A CA 1
ATOM 668 C C . ARG A 1 88 ? 3.972 -4.069 3.031 1.00 92.00 88 ARG A C 1
ATOM 670 O O . ARG A 1 88 ? 3.520 -4.971 2.331 1.00 92.00 88 ARG A O 1
ATOM 677 N N . SER A 1 89 ? 4.484 -4.288 4.233 1.00 88.81 89 SER A N 1
ATOM 678 C CA . SER A 1 89 ? 4.466 -5.597 4.874 1.00 88.81 89 SER A CA 1
ATOM 679 C C . SER A 1 89 ? 4.548 -5.457 6.389 1.00 88.81 89 SER A C 1
ATOM 681 O O . SER A 1 89 ? 4.613 -4.353 6.930 1.00 88.81 89 SER A O 1
ATOM 683 N N . TRP A 1 90 ? 4.565 -6.599 7.055 1.00 87.25 90 TRP A N 1
ATOM 684 C CA . TRP A 1 90 ? 4.849 -6.731 8.467 1.00 87.25 90 TRP A CA 1
ATOM 685 C C . TRP A 1 90 ? 6.278 -7.231 8.689 1.00 87.25 90 TRP A C 1
ATOM 687 O O . TRP A 1 90 ? 6.862 -7.921 7.851 1.00 87.25 90 TRP A O 1
ATOM 697 N N . VAL A 1 91 ? 6.857 -6.863 9.826 1.00 86.31 91 VAL A N 1
ATOM 698 C CA . VAL A 1 91 ? 8.187 -7.269 10.278 1.00 86.31 91 VAL A CA 1
ATOM 699 C C . VAL A 1 91 ? 8.123 -7.615 11.760 1.00 86.31 91 VAL A C 1
ATOM 701 O O . VAL A 1 91 ? 7.466 -6.922 12.533 1.00 86.31 91 VAL A O 1
ATOM 704 N N . ARG A 1 92 ? 8.823 -8.672 12.179 1.00 85.12 92 ARG A N 1
ATOM 705 C CA . ARG A 1 92 ? 9.100 -8.916 13.600 1.00 85.12 92 ARG A CA 1
ATOM 706 C C . ARG A 1 92 ? 10.437 -8.248 13.939 1.00 85.12 92 ARG A C 1
ATOM 708 O O . ARG A 1 92 ? 11.449 -8.648 13.352 1.00 85.12 92 ARG A O 1
ATOM 715 N N . PRO A 1 93 ? 10.486 -7.231 14.820 1.00 78.38 93 PRO A N 1
ATOM 716 C CA . PRO A 1 93 ? 11.743 -6.591 15.200 1.00 78.38 93 PRO A CA 1
ATOM 717 C C . PRO A 1 93 ? 12.776 -7.622 15.671 1.00 78.38 93 PRO A C 1
ATOM 719 O O . PRO A 1 93 ? 12.445 -8.556 16.397 1.00 78.38 93 PRO A O 1
ATOM 722 N N . GLY A 1 94 ? 14.021 -7.491 15.209 1.00 72.62 94 GLY A N 1
ATOM 723 C CA . GLY A 1 94 ? 15.104 -8.428 15.534 1.00 72.62 94 GLY A CA 1
ATOM 724 C C . GLY A 1 94 ? 15.058 -9.775 14.797 1.00 72.62 94 GLY A C 1
ATOM 725 O O . GLY A 1 94 ? 16.001 -10.555 14.915 1.00 72.62 94 GLY A O 1
ATOM 726 N N . SER A 1 95 ? 14.017 -10.057 14.005 1.00 70.94 95 SER A N 1
ATOM 727 C CA . SER A 1 95 ? 14.002 -11.237 13.134 1.00 70.94 95 SER A CA 1
ATOM 728 C C . SER A 1 95 ? 14.763 -10.975 11.833 1.00 70.94 95 SER A C 1
ATOM 730 O O . SER A 1 95 ? 14.633 -9.919 11.209 1.00 70.94 95 SER A O 1
ATOM 732 N N . ARG A 1 96 ? 15.560 -11.956 11.395 1.00 64.19 96 ARG A N 1
ATOM 733 C CA . ARG A 1 96 ? 16.186 -11.920 10.069 1.00 64.19 96 ARG A CA 1
ATOM 734 C C . ARG A 1 96 ? 15.120 -12.245 9.024 1.00 64.19 96 ARG A C 1
ATOM 736 O O . ARG A 1 96 ? 14.452 -13.273 9.133 1.00 64.19 96 ARG A O 1
ATOM 743 N N . ARG A 1 97 ? 14.972 -11.395 8.000 1.00 64.25 97 ARG A N 1
ATOM 744 C CA . ARG A 1 97 ? 14.096 -11.705 6.860 1.00 64.25 97 ARG A CA 1
ATOM 745 C C . ARG A 1 97 ? 14.549 -13.016 6.201 1.00 64.25 97 ARG A C 1
ATOM 747 O O . ARG A 1 97 ? 15.759 -13.205 6.051 1.00 64.25 97 ARG A O 1
ATOM 754 N N . PRO A 1 98 ? 13.616 -13.888 5.775 1.00 58.88 98 PRO A N 1
ATOM 755 C CA . PRO A 1 98 ? 13.967 -15.082 5.020 1.00 58.88 98 PRO A CA 1
ATOM 756 C C . PRO A 1 98 ? 14.804 -14.707 3.794 1.00 58.88 98 PRO A C 1
ATOM 758 O O . PRO A 1 98 ? 14.417 -13.845 2.995 1.00 58.88 98 PRO A O 1
ATOM 761 N N . GLU A 1 99 ? 15.967 -15.338 3.659 1.00 58.19 99 GLU A N 1
ATOM 762 C CA . GLU A 1 99 ? 16.805 -15.180 2.477 1.00 58.19 99 GLU A CA 1
ATOM 763 C C . GLU A 1 99 ? 16.093 -15.862 1.299 1.00 58.19 99 GLU A C 1
ATOM 765 O O . GLU A 1 99 ? 15.642 -17.002 1.438 1.00 58.19 99 GLU A O 1
ATOM 770 N N . PRO A 1 100 ? 15.890 -15.171 0.165 1.00 58.09 100 PRO A N 1
ATOM 771 C CA . PRO A 1 100 ? 15.157 -15.757 -0.937 1.00 58.09 100 PRO A CA 1
ATOM 772 C C . PRO A 1 100 ? 16.043 -16.810 -1.603 1.00 58.09 100 PRO A C 1
ATOM 774 O O . PRO A 1 100 ? 17.238 -16.608 -1.809 1.00 58.09 100 PRO A O 1
ATOM 777 N N . THR A 1 101 ? 15.443 -17.909 -2.038 1.00 55.94 101 THR A N 1
ATOM 778 C CA . THR A 1 101 ? 16.057 -18.838 -2.990 1.00 55.94 101 THR A CA 1
ATOM 779 C C . THR A 1 101 ? 15.993 -18.233 -4.401 1.00 55.94 101 THR A C 1
ATOM 781 O O . THR A 1 101 ? 15.275 -18.715 -5.272 1.00 55.94 101 THR A O 1
ATOM 784 N N . GLY A 1 102 ? 16.683 -17.109 -4.635 1.00 63.12 102 GLY A N 1
ATOM 785 C CA . GLY A 1 102 ? 16.654 -16.412 -5.925 1.00 63.12 102 GLY A CA 1
ATOM 786 C C . GLY A 1 102 ? 17.360 -15.049 -5.951 1.00 63.12 102 GLY A C 1
ATOM 787 O O . GLY A 1 102 ? 17.920 -14.621 -4.942 1.00 63.12 102 GLY A O 1
ATOM 788 N N . PRO A 1 103 ? 17.354 -14.354 -7.107 1.00 66.12 103 PRO A N 1
ATOM 789 C CA . PRO A 1 103 ? 17.948 -13.028 -7.238 1.00 66.12 103 PRO A CA 1
ATOM 790 C C . PRO A 1 103 ? 17.284 -12.023 -6.287 1.00 66.12 103 PRO A C 1
ATOM 792 O O . PRO A 1 103 ? 16.064 -12.012 -6.126 1.00 66.12 103 PRO A O 1
ATOM 795 N N . ALA A 1 104 ? 18.093 -11.139 -5.697 1.00 80.25 104 ALA A N 1
ATOM 796 C CA . ALA A 1 104 ? 17.660 -10.075 -4.783 1.00 80.25 104 ALA A CA 1
ATOM 797 C C . ALA A 1 104 ? 16.958 -8.892 -5.494 1.00 80.25 104 ALA A C 1
ATOM 799 O O . ALA A 1 104 ? 16.918 -7.780 -4.970 1.00 80.25 104 ALA A O 1
ATOM 800 N N . GLY A 1 105 ? 16.433 -9.115 -6.700 1.00 88.44 105 GLY A N 1
ATOM 801 C CA . GLY A 1 105 ? 15.809 -8.094 -7.528 1.00 88.44 105 GLY A CA 1
ATOM 802 C C . GLY A 1 105 ? 15.238 -8.651 -8.830 1.00 88.44 105 GLY A C 1
ATOM 803 O O . GLY A 1 105 ? 15.440 -9.817 -9.187 1.00 88.44 105 GLY A O 1
ATOM 804 N N . GLY A 1 106 ? 14.504 -7.800 -9.536 1.00 92.44 106 GLY A N 1
ATOM 805 C CA . GLY A 1 106 ? 13.908 -8.077 -10.838 1.00 92.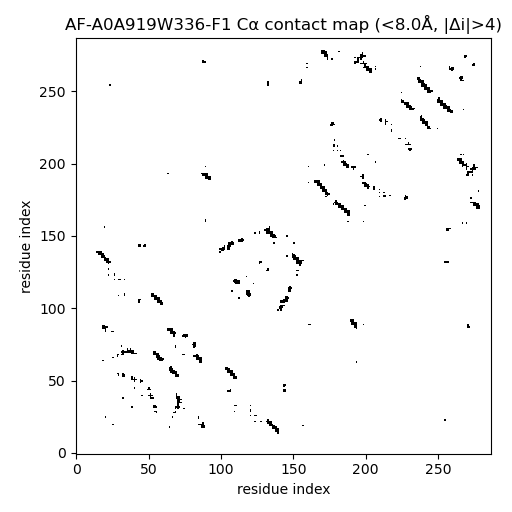44 106 GLY A CA 1
ATOM 806 C C . GLY A 1 106 ? 13.397 -6.793 -11.486 1.00 92.44 106 GLY A C 1
ATOM 807 O O . GLY A 1 106 ? 13.330 -5.750 -10.845 1.00 92.44 106 GLY A O 1
ATOM 808 N N . TYR A 1 107 ? 13.016 -6.856 -12.755 1.00 94.06 107 TYR A N 1
ATOM 809 C CA . TYR A 1 107 ? 12.394 -5.742 -13.458 1.00 94.06 107 TYR A CA 1
ATOM 810 C C . TYR A 1 107 ? 11.029 -6.142 -14.018 1.00 94.06 107 TYR A C 1
ATOM 812 O O . TYR A 1 107 ? 10.822 -7.265 -14.483 1.00 94.06 107 TYR A O 1
ATOM 820 N N . LEU A 1 108 ? 10.100 -5.197 -13.971 1.00 94.62 108 LEU A N 1
ATOM 821 C CA . LEU A 1 108 ? 8.763 -5.268 -14.534 1.00 94.62 108 LEU A CA 1
ATOM 822 C C . LEU A 1 108 ? 8.720 -4.371 -15.779 1.00 94.62 108 LEU A C 1
ATOM 824 O O . LEU A 1 108 ? 8.655 -3.147 -15.633 1.00 94.62 108 LEU A O 1
ATOM 828 N N . PRO A 1 109 ? 8.797 -4.934 -16.996 1.00 94.12 109 PRO A N 1
ATOM 829 C CA . PRO A 1 109 ? 8.703 -4.140 -18.213 1.00 94.12 109 PRO A CA 1
ATOM 830 C C . PRO A 1 109 ? 7.306 -3.524 -18.365 1.00 94.12 109 PRO A C 1
ATOM 832 O O . PRO A 1 109 ? 6.297 -4.202 -18.213 1.00 94.12 109 PRO A O 1
ATOM 835 N N . LEU A 1 110 ? 7.235 -2.232 -18.693 1.00 93.94 110 LEU A N 1
ATOM 836 C CA . LEU A 1 110 ? 5.966 -1.493 -18.703 1.00 93.94 110 LEU A CA 1
ATOM 837 C C . LEU A 1 110 ? 5.190 -1.601 -20.017 1.00 93.94 110 LEU A C 1
ATOM 839 O O . LEU A 1 110 ? 3.968 -1.477 -20.021 1.00 93.94 110 LEU A O 1
ATOM 843 N N . ARG A 1 111 ? 5.895 -1.828 -21.131 1.00 87.75 111 ARG A N 1
ATOM 844 C CA . ARG A 1 111 ? 5.310 -1.835 -22.486 1.00 87.75 111 ARG A CA 1
ATOM 845 C C . ARG A 1 111 ? 5.089 -3.228 -23.065 1.00 87.75 111 ARG A C 1
ATOM 847 O O . ARG A 1 111 ? 4.373 -3.374 -24.046 1.00 87.75 111 ARG A O 1
ATOM 854 N N . SER A 1 112 ? 5.729 -4.247 -22.500 1.00 78.00 112 SER A N 1
ATOM 855 C CA . SER A 1 112 ? 5.559 -5.625 -22.954 1.00 78.00 112 SER A CA 1
ATOM 856 C C . SER A 1 112 ? 5.791 -6.591 -21.804 1.00 78.00 112 SER A C 1
ATOM 858 O O . SER A 1 112 ? 6.907 -6.739 -21.316 1.00 78.00 112 SER A O 1
ATOM 860 N N . VAL A 1 113 ? 4.727 -7.269 -21.385 1.00 75.50 113 VAL A N 1
ATOM 861 C CA . VAL A 1 113 ? 4.823 -8.446 -20.526 1.00 75.50 113 VAL A CA 1
ATOM 862 C C . VAL A 1 113 ? 4.153 -9.606 -21.253 1.00 75.50 113 VAL A C 1
ATOM 864 O O . VAL A 1 113 ? 2.959 -9.520 -21.558 1.00 75.50 113 VAL A O 1
ATOM 867 N N . PRO A 1 114 ? 4.892 -10.689 -21.560 1.00 68.94 114 PRO A N 1
ATOM 868 C CA . PRO A 1 114 ? 4.302 -11.881 -22.152 1.00 68.94 114 PRO A CA 1
ATOM 869 C C . PRO A 1 114 ? 3.112 -12.376 -21.321 1.00 68.94 114 PRO A C 1
ATOM 871 O O . PRO A 1 114 ? 3.220 -12.523 -20.105 1.00 68.94 114 PRO A O 1
ATOM 874 N N . GLY A 1 115 ? 1.982 -12.623 -21.984 1.00 70.81 115 GLY A N 1
ATOM 875 C CA . GLY A 1 115 ? 0.762 -13.146 -21.362 1.00 70.81 115 GLY A CA 1
ATOM 876 C C . GLY A 1 115 ? -0.259 -12.101 -20.900 1.00 70.81 115 GLY A C 1
ATOM 877 O O . GLY A 1 115 ? -1.412 -12.473 -20.723 1.00 70.81 115 GLY A O 1
ATOM 878 N N . LEU A 1 116 ? 0.103 -10.817 -20.765 1.00 75.88 116 LEU A N 1
ATOM 879 C CA . LEU A 1 116 ? -0.856 -9.783 -20.339 1.00 75.88 116 LEU A CA 1
ATOM 880 C C . LEU A 1 116 ? -1.724 -9.260 -21.499 1.00 75.88 116 LEU A C 1
ATOM 882 O O . LEU A 1 116 ? -2.843 -8.819 -21.281 1.00 75.88 116 LEU A O 1
ATOM 886 N N . GLY A 1 117 ? -1.218 -9.290 -22.738 1.00 72.81 117 GLY A N 1
ATOM 887 C CA . GLY A 1 117 ? -1.939 -8.817 -23.936 1.00 72.81 117 GLY A CA 1
ATOM 888 C C . GLY A 1 117 ? -2.129 -7.292 -24.034 1.00 72.81 117 GLY A C 1
ATOM 889 O O . GLY A 1 117 ? -2.425 -6.792 -25.114 1.00 72.81 117 GLY A O 1
ATOM 890 N N . ILE A 1 118 ? -1.892 -6.562 -22.942 1.00 83.88 118 ILE A N 1
ATOM 891 C CA . ILE A 1 118 ? -1.914 -5.098 -22.820 1.00 83.88 118 ILE A CA 1
ATOM 892 C C . ILE A 1 118 ? -0.603 -4.592 -22.200 1.00 83.88 118 ILE A C 1
ATOM 894 O O . ILE A 1 118 ? 0.170 -5.365 -21.625 1.00 83.88 118 ILE A O 1
ATOM 898 N N . GLN A 1 119 ? -0.326 -3.291 -22.326 1.00 91.81 119 GLN A N 1
ATOM 899 C CA . GLN A 1 119 ? 0.815 -2.682 -21.639 1.00 91.81 119 GLN A CA 1
ATOM 900 C C . GLN A 1 119 ? 0.542 -2.658 -20.133 1.00 91.81 119 GLN A C 1
ATOM 902 O O . GLN A 1 119 ? -0.558 -2.323 -19.703 1.00 91.81 119 GLN A O 1
ATOM 907 N N . VAL A 1 120 ? 1.552 -2.968 -19.320 1.00 93.19 120 VAL A N 1
ATOM 908 C CA . VAL A 1 120 ? 1.418 -2.981 -17.854 1.00 93.19 120 VAL A CA 1
ATOM 909 C C . VAL A 1 120 ? 1.017 -1.610 -17.330 1.00 93.19 120 VAL A C 1
ATOM 911 O O . VAL A 1 120 ? 0.203 -1.530 -16.422 1.00 93.19 120 VAL A O 1
ATOM 914 N N . ILE A 1 121 ? 1.555 -0.524 -17.892 1.00 94.38 121 ILE A N 1
ATOM 915 C CA . ILE A 1 121 ? 1.175 0.823 -17.447 1.00 94.38 121 ILE A CA 1
ATOM 916 C C . ILE A 1 121 ? -0.319 1.100 -17.652 1.00 94.38 121 ILE A C 1
ATOM 918 O O . ILE A 1 121 ? -0.948 1.697 -16.781 1.00 94.38 121 ILE A O 1
ATOM 922 N N . ASP A 1 122 ? -0.889 0.638 -18.764 1.00 93.94 122 ASP A N 1
ATOM 923 C CA . ASP A 1 122 ? -2.307 0.824 -19.063 1.00 93.94 122 ASP A CA 1
ATOM 924 C C . ASP A 1 122 ? -3.160 -0.100 -18.189 1.00 93.94 122 ASP A C 1
ATOM 926 O O . ASP A 1 122 ? -4.112 0.365 -17.574 1.00 93.94 122 ASP A O 1
ATOM 930 N N . TRP A 1 123 ? -2.735 -1.353 -17.993 1.00 95.00 123 TRP A N 1
ATOM 931 C CA . TRP A 1 123 ? -3.356 -2.284 -17.046 1.00 95.00 123 TRP A CA 1
ATOM 932 C C . TRP A 1 123 ? -3.430 -1.729 -15.615 1.00 95.00 123 TRP A C 1
ATOM 934 O O . TRP A 1 123 ? -4.483 -1.782 -14.985 1.00 95.00 123 TRP A O 1
ATOM 944 N N . LEU A 1 124 ? -2.334 -1.160 -15.098 1.00 95.69 124 LEU A N 1
ATOM 945 C CA . LEU A 1 124 ? -2.301 -0.563 -13.758 1.00 95.69 124 LEU A CA 1
ATOM 946 C C . LEU A 1 124 ? -3.243 0.647 -13.657 1.00 95.69 124 LEU A C 1
ATOM 948 O O . LEU A 1 124 ? -3.893 0.836 -12.630 1.00 95.69 124 LEU A O 1
ATOM 952 N N . ARG A 1 125 ? -3.322 1.468 -14.713 1.00 95.31 125 ARG A N 1
ATOM 953 C CA . ARG A 1 125 ? -4.231 2.624 -14.773 1.00 95.31 125 ARG A CA 1
ATOM 954 C C . ARG A 1 125 ? -5.688 2.185 -14.815 1.00 95.31 125 ARG A C 1
ATOM 956 O O . ARG A 1 125 ? -6.492 2.714 -14.056 1.00 95.31 125 ARG A O 1
ATOM 963 N N . GLU A 1 126 ? -6.019 1.221 -15.668 1.00 94.88 126 GLU A N 1
ATOM 964 C CA . GLU A 1 126 ? -7.361 0.646 -15.765 1.00 94.88 126 GLU A CA 1
ATOM 965 C C . GLU A 1 126 ? -7.785 0.016 -14.437 1.00 94.88 126 GLU A C 1
ATOM 967 O O . GLU A 1 126 ? -8.897 0.260 -13.977 1.00 94.88 126 GLU A O 1
ATOM 972 N N . ALA A 1 127 ? -6.885 -0.712 -13.771 1.00 94.94 127 ALA A N 1
ATOM 973 C CA . ALA A 1 127 ? -7.138 -1.283 -12.454 1.00 94.94 127 ALA A CA 1
ATOM 974 C C . ALA A 1 127 ? -7.415 -0.205 -11.397 1.00 94.94 127 ALA A C 1
ATOM 976 O O . ALA A 1 127 ? -8.380 -0.327 -10.645 1.00 94.94 127 ALA A O 1
ATOM 977 N N . ALA A 1 128 ? -6.622 0.870 -11.364 1.00 93.75 128 ALA A N 1
ATOM 978 C CA . ALA A 1 128 ? -6.851 1.985 -10.446 1.00 93.75 128 ALA A CA 1
ATOM 979 C C . ALA A 1 128 ? -8.190 2.695 -10.716 1.00 93.75 128 ALA A C 1
ATOM 981 O O . ALA A 1 128 ? -8.931 2.991 -9.782 1.00 93.75 128 ALA A O 1
ATOM 982 N N . VAL A 1 129 ? -8.552 2.904 -11.989 1.00 93.00 129 VAL A N 1
ATOM 983 C CA . VAL A 1 129 ? -9.866 3.453 -12.379 1.00 93.00 129 VAL A CA 1
ATOM 984 C C . VAL A 1 129 ? -11.007 2.512 -11.981 1.00 93.00 129 VAL A C 1
ATOM 986 O O . VAL A 1 129 ? -12.060 2.974 -11.548 1.00 93.00 129 VAL A O 1
ATOM 989 N N . ALA A 1 130 ? -10.795 1.198 -12.075 1.00 93.12 130 ALA A N 1
ATOM 990 C CA . ALA A 1 130 ? -11.744 0.178 -11.636 1.00 93.12 130 ALA A CA 1
ATOM 991 C C . ALA A 1 130 ? -11.819 0.026 -10.103 1.00 93.12 130 ALA A C 1
ATOM 993 O O . ALA A 1 130 ? -12.614 -0.773 -9.611 1.00 93.12 130 ALA A O 1
ATOM 994 N N . GLY A 1 131 ? -11.025 0.785 -9.341 1.00 91.06 131 GLY A N 1
ATOM 995 C CA . GLY A 1 131 ? -11.055 0.772 -7.883 1.00 91.06 131 GLY A CA 1
ATOM 996 C C . GLY A 1 131 ? -10.145 -0.264 -7.228 1.00 91.06 131 GLY A C 1
ATOM 997 O O . GLY A 1 131 ? -10.348 -0.582 -6.062 1.00 91.06 131 GLY A O 1
ATOM 998 N N . CYS A 1 132 ? -9.159 -0.800 -7.946 1.00 95.75 132 CYS A N 1
ATOM 999 C CA . CYS A 1 132 ? -8.065 -1.529 -7.312 1.00 95.75 132 CYS A CA 1
ATOM 1000 C C . CYS A 1 132 ? -7.096 -0.543 -6.649 1.00 95.75 132 CYS A C 1
ATOM 1002 O O . CYS A 1 132 ? -6.858 0.544 -7.173 1.00 95.75 132 CYS A O 1
ATOM 1004 N N . HIS A 1 133 ? -6.496 -0.953 -5.534 1.00 95.06 133 HIS A N 1
ATOM 1005 C CA . HIS A 1 133 ? -5.603 -0.105 -4.736 1.00 95.06 133 HIS A CA 1
ATOM 1006 C C . HIS A 1 133 ? -4.214 -0.724 -4.554 1.00 95.06 133 HIS A C 1
ATOM 1008 O O . HIS A 1 133 ? -3.243 -0.026 -4.269 1.00 95.06 133 HIS A O 1
ATOM 1014 N N . TRP A 1 134 ? -4.081 -2.031 -4.789 1.00 96.88 134 TRP A N 1
ATOM 1015 C CA . TRP A 1 134 ? -2.877 -2.780 -4.458 1.00 96.88 134 TRP A CA 1
ATOM 1016 C C . TRP A 1 134 ? -2.334 -3.549 -5.656 1.00 96.88 134 TRP A C 1
ATOM 1018 O O . TRP A 1 134 ? -3.031 -4.377 -6.236 1.00 96.88 134 TRP A O 1
ATOM 1028 N N . LEU A 1 135 ? -1.057 -3.335 -5.969 1.00 97.00 135 LEU A N 1
ATOM 1029 C CA . LEU A 1 135 ? -0.259 -4.217 -6.815 1.00 97.00 135 LEU A CA 1
ATOM 1030 C C . LEU A 1 135 ? 0.421 -5.266 -5.937 1.00 97.00 135 LEU A C 1
ATOM 1032 O O . LEU A 1 135 ? 1.152 -4.917 -5.005 1.00 97.00 135 LEU A O 1
ATOM 1036 N N . SER A 1 136 ? 0.256 -6.542 -6.279 1.00 95.56 136 SER A N 1
ATOM 1037 C CA . SER A 1 136 ? 1.038 -7.628 -5.694 1.00 95.56 136 SER A CA 1
ATOM 1038 C C . SER A 1 136 ? 2.041 -8.212 -6.687 1.00 95.56 136 SER A C 1
ATOM 1040 O O . SER A 1 136 ? 1.738 -8.379 -7.870 1.00 95.56 136 SER A O 1
ATOM 1042 N N . ILE A 1 137 ? 3.236 -8.539 -6.193 1.00 93.62 137 ILE A N 1
ATOM 1043 C CA . ILE A 1 137 ? 4.294 -9.212 -6.954 1.00 93.62 137 ILE A 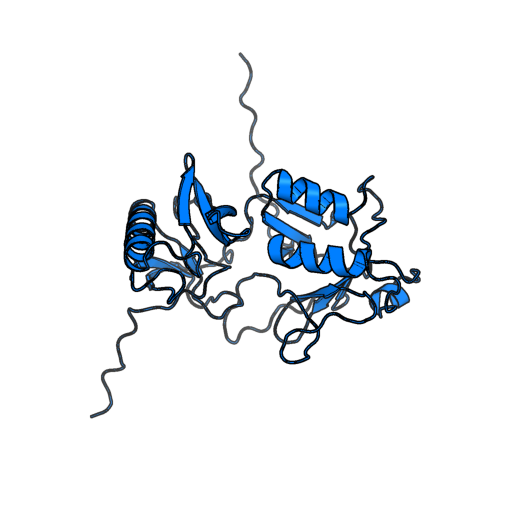CA 1
ATOM 1044 C C . ILE A 1 137 ? 4.666 -10.508 -6.240 1.00 93.62 137 ILE A C 1
ATOM 1046 O O . ILE A 1 137 ? 5.203 -10.482 -5.132 1.00 93.62 137 ILE A O 1
ATOM 1050 N N . ASP A 1 138 ? 4.419 -11.648 -6.879 1.00 91.12 138 ASP A N 1
ATOM 1051 C CA . ASP A 1 138 ? 4.851 -12.958 -6.398 1.00 91.12 138 ASP A CA 1
ATOM 1052 C C . ASP A 1 138 ? 6.366 -13.117 -6.592 1.00 91.12 138 ASP A C 1
ATOM 1054 O O . ASP A 1 138 ? 6.894 -13.070 -7.708 1.00 91.12 138 ASP A O 1
ATOM 1058 N N . ILE A 1 139 ? 7.091 -13.286 -5.491 1.00 87.31 139 ILE A N 1
ATOM 1059 C CA . ILE A 1 139 ? 8.551 -13.436 -5.456 1.00 87.31 139 ILE A CA 1
ATOM 1060 C C . ILE A 1 139 ? 8.992 -14.836 -5.024 1.00 87.31 139 ILE A C 1
ATOM 1062 O O . ILE A 1 139 ? 10.184 -15.077 -4.855 1.00 87.31 139 ILE A O 1
ATOM 1066 N N . THR A 1 140 ? 8.058 -15.781 -4.904 1.00 84.12 140 THR A N 1
ATOM 1067 C CA . THR A 1 140 ? 8.329 -17.172 -4.498 1.00 84.12 140 THR A CA 1
ATOM 1068 C C . THR A 1 140 ? 9.353 -17.857 -5.395 1.00 84.12 140 THR A C 1
ATOM 1070 O O . THR A 1 140 ? 10.171 -18.651 -4.943 1.00 84.12 140 THR A O 1
ATOM 1073 N N . ARG A 1 141 ? 9.304 -17.552 -6.693 1.00 77.44 141 ARG A N 1
ATOM 1074 C CA . ARG A 1 141 ? 10.242 -18.045 -7.706 1.00 77.44 141 ARG A CA 1
ATOM 1075 C C . ARG A 1 141 ? 10.826 -16.852 -8.446 1.00 77.44 141 ARG A C 1
ATOM 1077 O O . ARG A 1 141 ? 10.518 -16.628 -9.616 1.00 77.44 141 ARG A O 1
ATOM 1084 N N . ALA A 1 142 ? 11.601 -16.041 -7.727 1.00 78.81 142 ALA A N 1
ATOM 1085 C CA . ALA A 1 142 ? 12.184 -14.824 -8.270 1.00 78.81 142 ALA A CA 1
ATOM 1086 C C . ALA A 1 142 ? 12.997 -15.118 -9.544 1.00 78.81 142 ALA A C 1
ATOM 1088 O O . ALA A 1 142 ? 13.875 -15.979 -9.576 1.00 78.81 142 ALA A O 1
ATOM 1089 N N . ARG A 1 143 ? 12.678 -14.385 -10.609 1.00 85.06 143 ARG A N 1
ATOM 1090 C CA . ARG A 1 143 ? 13.405 -14.349 -11.882 1.00 85.06 143 ARG A CA 1
ATOM 1091 C C . ARG A 1 143 ? 13.702 -12.889 -12.224 1.00 85.06 143 ARG A C 1
ATOM 1093 O O . ARG A 1 143 ? 12.935 -12.029 -11.776 1.00 85.06 143 ARG A O 1
ATOM 1100 N N . PRO A 1 144 ? 14.739 -12.614 -13.041 1.00 88.12 144 PRO A N 1
ATOM 1101 C CA . PRO A 1 144 ? 15.077 -11.250 -13.439 1.00 88.12 144 PRO A CA 1
ATOM 1102 C C . PRO A 1 144 ? 13.899 -10.501 -14.067 1.00 88.12 144 PRO A C 1
ATOM 1104 O O . PRO A 1 144 ? 13.711 -9.332 -13.767 1.00 88.12 144 PRO A O 1
ATOM 1107 N N . VAL A 1 145 ? 13.072 -11.175 -14.875 1.00 91.50 145 VAL A N 1
ATOM 1108 C CA . VAL A 1 145 ? 11.845 -10.598 -15.446 1.00 91.50 145 VAL A CA 1
ATOM 1109 C C . VAL A 1 145 ? 10.642 -10.928 -14.560 1.00 91.50 145 VAL A C 1
ATOM 1111 O O . VAL A 1 145 ? 10.411 -12.089 -14.202 1.00 91.50 145 VAL A O 1
ATOM 1114 N N . ILE A 1 146 ? 9.850 -9.913 -14.226 1.00 91.62 146 ILE A N 1
ATOM 1115 C CA . ILE A 1 146 ? 8.556 -10.056 -13.557 1.00 91.62 146 ILE A CA 1
ATOM 1116 C C . ILE A 1 146 ? 7.477 -10.177 -14.642 1.00 91.62 146 ILE A C 1
ATOM 1118 O O . ILE A 1 146 ? 7.139 -9.199 -15.306 1.00 91.62 146 ILE A O 1
ATOM 1122 N N . GLY A 1 147 ? 7.006 -11.408 -14.861 1.00 89.31 147 GLY A N 1
ATOM 1123 C CA . GLY A 1 147 ? 5.969 -11.752 -15.839 1.00 89.31 147 GLY A CA 1
ATOM 1124 C C . GLY A 1 147 ? 4.545 -11.592 -15.300 1.00 89.31 147 GLY A C 1
ATOM 1125 O O . GLY A 1 147 ? 4.351 -11.429 -14.096 1.00 89.31 147 GLY A O 1
ATOM 1126 N N . ALA A 1 148 ? 3.549 -11.669 -16.189 1.00 88.62 148 ALA A N 1
ATOM 1127 C CA . ALA A 1 148 ? 2.133 -11.484 -15.851 1.00 88.62 148 ALA A CA 1
ATOM 1128 C C . ALA A 1 148 ? 1.628 -12.519 -14.835 1.00 88.62 148 ALA A C 1
ATOM 1130 O O . ALA A 1 148 ? 0.817 -12.201 -13.977 1.00 88.62 148 ALA A O 1
ATOM 1131 N N . ASP A 1 149 ? 2.170 -13.736 -14.878 1.00 89.06 149 ASP A N 1
ATOM 1132 C CA . ASP A 1 149 ? 1.878 -14.832 -13.949 1.00 89.06 149 ASP A CA 1
ATOM 1133 C C . ASP A 1 149 ? 2.254 -14.526 -12.488 1.00 89.06 149 ASP A C 1
ATOM 1135 O O . ASP A 1 149 ? 1.812 -15.217 -11.568 1.00 89.06 149 ASP A O 1
ATOM 1139 N N . ARG A 1 150 ? 3.076 -13.495 -12.268 1.00 91.00 150 ARG A N 1
ATOM 1140 C CA . ARG A 1 150 ? 3.547 -13.057 -10.951 1.00 91.00 150 ARG A CA 1
ATOM 1141 C C . ARG A 1 150 ? 2.875 -11.775 -10.474 1.00 91.00 150 ARG A C 1
ATOM 1143 O O . ARG A 1 150 ? 3.204 -11.317 -9.384 1.00 91.00 150 ARG A O 1
ATOM 1150 N N . LEU A 1 151 ? 1.993 -11.186 -11.271 1.00 93.25 151 LEU A N 1
ATOM 1151 C CA . LEU A 1 151 ? 1.356 -9.913 -10.966 1.00 93.25 151 LEU A CA 1
ATOM 1152 C C . LEU A 1 151 ? -0.110 -10.132 -10.625 1.00 93.25 151 LEU A C 1
ATOM 1154 O O . LEU A 1 151 ? -0.771 -11.000 -11.187 1.00 93.25 151 LEU A O 1
ATOM 1158 N N . ASP A 1 152 ? -0.611 -9.319 -9.708 1.00 94.44 152 ASP A N 1
ATOM 1159 C CA . ASP A 1 152 ? -2.040 -9.207 -9.450 1.00 94.44 152 ASP A CA 1
ATOM 1160 C C . ASP A 1 152 ? -2.357 -7.777 -9.024 1.00 94.44 152 ASP A C 1
ATOM 1162 O O . ASP A 1 152 ? -1.529 -7.143 -8.363 1.00 94.44 152 ASP A O 1
ATOM 1166 N N . VAL A 1 153 ? -3.538 -7.287 -9.382 1.00 95.62 153 VAL A N 1
ATOM 1167 C CA . VAL A 1 153 ? -4.070 -6.008 -8.907 1.00 95.62 153 VAL A CA 1
ATOM 1168 C C . VAL A 1 153 ? -5.401 -6.266 -8.243 1.00 95.62 153 VAL A C 1
ATOM 1170 O O . VAL A 1 153 ? -6.294 -6.874 -8.825 1.00 95.62 153 VAL A O 1
ATOM 1173 N N . VAL A 1 154 ? -5.515 -5.823 -7.001 1.00 95.19 154 VAL A N 1
ATOM 1174 C CA . VAL A 1 154 ? -6.683 -6.105 -6.175 1.00 95.19 154 VAL A CA 1
ATOM 1175 C C . VAL A 1 154 ? -7.120 -4.857 -5.428 1.00 95.19 154 VAL A C 1
ATOM 1177 O O . VAL A 1 154 ? -6.343 -3.934 -5.173 1.00 95.19 154 VAL A O 1
ATOM 1180 N N . GLU A 1 155 ? -8.395 -4.843 -5.071 1.00 93.31 155 GLU A N 1
ATOM 1181 C CA . GLU A 1 155 ? -9.001 -3.804 -4.244 1.00 93.31 155 GLU A CA 1
ATOM 1182 C C . GLU A 1 155 ? -8.454 -3.823 -2.814 1.00 93.31 155 GLU A C 1
ATOM 1184 O O . GLU A 1 155 ? -8.126 -2.771 -2.285 1.00 93.31 155 GLU A O 1
ATOM 1189 N N . GLN A 1 156 ? -8.268 -5.010 -2.229 1.00 89.75 156 GLN A N 1
ATOM 1190 C CA . GLN A 1 156 ? -7.773 -5.181 -0.865 1.00 89.75 156 GLN A CA 1
ATOM 1191 C C . GLN A 1 156 ? -6.644 -6.212 -0.809 1.00 89.75 156 GLN A C 1
ATOM 1193 O O . GLN A 1 156 ? -6.708 -7.284 -1.416 1.00 89.75 156 GLN A O 1
ATOM 1198 N N . ARG A 1 157 ? -5.620 -5.914 -0.009 1.00 88.81 157 ARG A N 1
ATOM 1199 C CA . ARG A 1 157 ? -4.511 -6.828 0.279 1.00 88.81 157 ARG A CA 1
ATOM 1200 C C . ARG A 1 157 ? -4.976 -8.103 1.002 1.00 88.81 157 ARG A C 1
ATOM 1202 O O . ARG A 1 157 ? -5.731 -8.045 1.967 1.00 88.81 157 ARG A O 1
ATOM 1209 N N . GLY A 1 158 ? -4.473 -9.264 0.568 1.00 83.00 158 GLY A N 1
ATOM 1210 C CA . GLY A 1 158 ? -4.922 -10.576 1.062 1.00 83.00 158 GLY A CA 1
ATOM 1211 C C . GLY A 1 158 ? -4.132 -11.194 2.229 1.00 83.00 158 GLY A C 1
ATOM 1212 O O . GLY A 1 158 ? -4.639 -12.103 2.881 1.00 83.00 158 GLY A O 1
ATOM 1213 N N . ASP A 1 159 ? -2.900 -10.761 2.480 1.00 83.75 159 ASP A N 1
ATOM 1214 C CA . ASP A 1 159 ? -1.962 -11.223 3.524 1.00 83.75 159 ASP A CA 1
ATOM 1215 C C . ASP A 1 159 ? -1.776 -10.134 4.597 1.00 83.75 159 ASP A C 1
ATOM 1217 O O . ASP A 1 159 ? -0.674 -9.663 4.889 1.00 83.75 159 ASP A O 1
ATOM 1221 N N . LEU A 1 160 ? -2.899 -9.702 5.166 1.00 84.88 160 LEU A N 1
ATOM 1222 C CA . LEU A 1 160 ? -2.961 -8.586 6.109 1.00 84.88 160 LEU A CA 1
ATOM 1223 C C . LEU A 1 160 ? -2.127 -8.821 7.371 1.00 84.88 160 LEU A C 1
ATOM 1225 O O . LEU A 1 160 ? -1.569 -7.869 7.915 1.00 84.88 160 LEU A O 1
ATOM 1229 N N . TYR A 1 161 ? -2.013 -10.068 7.819 1.00 86.75 161 TYR A N 1
ATOM 1230 C CA . TYR A 1 161 ? -1.374 -10.411 9.084 1.00 86.75 161 TYR A CA 1
ATOM 1231 C C . TYR A 1 161 ? -0.426 -11.606 8.925 1.00 86.75 161 TYR A C 1
ATOM 1233 O O . TYR A 1 161 ? -0.589 -12.402 7.992 1.00 86.75 161 TYR A O 1
ATOM 1241 N N . PRO A 1 162 ? 0.556 -11.760 9.829 1.00 82.56 162 PRO A N 1
ATOM 1242 C CA . PRO A 1 162 ? 1.299 -13.006 9.961 1.00 82.56 162 PRO A CA 1
ATOM 1243 C C . 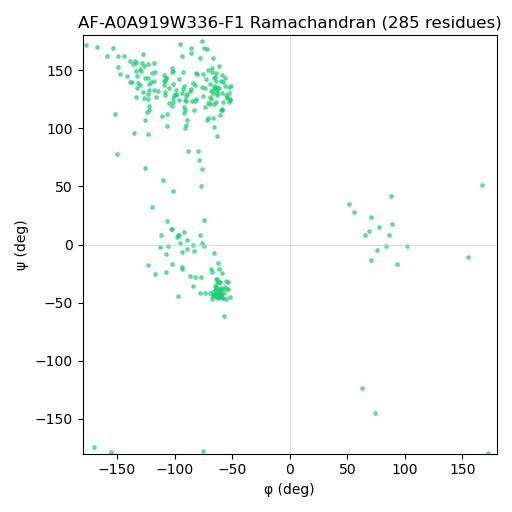PRO A 1 162 ? 0.345 -14.183 10.232 1.00 82.56 162 PRO A C 1
ATOM 1245 O O . PRO A 1 162 ? -0.637 -14.009 10.954 1.00 82.56 162 PRO A O 1
ATOM 1248 N N . PRO A 1 163 ? 0.608 -15.385 9.690 1.00 80.81 163 PRO A N 1
ATOM 1249 C CA . PRO A 1 163 ? -0.268 -16.543 9.886 1.00 80.81 163 PRO A CA 1
ATOM 1250 C C . PRO A 1 163 ? -0.272 -17.068 11.333 1.00 80.81 163 PRO A C 1
ATOM 1252 O O . PRO A 1 163 ? -1.207 -17.755 11.725 1.00 80.81 163 PRO A O 1
ATOM 1255 N N . ASP A 1 164 ? 0.765 -16.758 12.114 1.00 84.31 164 ASP A N 1
ATOM 1256 C CA . ASP A 1 164 ? 0.995 -17.192 13.497 1.00 84.31 164 ASP A CA 1
ATOM 1257 C C . ASP A 1 164 ? 0.770 -16.065 14.520 1.00 84.31 164 ASP A C 1
ATOM 1259 O O . ASP A 1 164 ? 1.309 -16.098 15.626 1.00 84.31 164 ASP A O 1
ATOM 1263 N N . VAL A 1 165 ? 0.028 -15.024 14.136 1.00 91.81 165 VAL A N 1
ATOM 1264 C CA . VAL A 1 165 ? -0.149 -13.837 14.971 1.00 91.81 165 VAL A CA 1
ATOM 1265 C C . VAL A 1 165 ? -0.941 -14.145 16.246 1.00 91.81 165 VAL A C 1
ATOM 1267 O O . VAL A 1 165 ? -2.038 -14.701 16.209 1.00 91.81 165 VAL A O 1
ATOM 1270 N N . THR A 1 166 ? -0.401 -13.707 17.382 1.00 94.69 166 THR A N 1
ATOM 1271 C CA . THR A 1 166 ? -1.152 -13.572 18.634 1.00 94.69 166 THR A CA 1
ATOM 1272 C C . THR A 1 166 ? -1.684 -12.151 18.727 1.00 94.69 166 THR A C 1
ATOM 1274 O O . THR A 1 166 ? -0.948 -11.192 18.499 1.00 94.69 166 THR A O 1
ATOM 1277 N N . TRP A 1 167 ? -2.957 -12.006 19.077 1.00 96.00 167 TRP A N 1
ATOM 1278 C CA . TRP A 1 167 ? -3.608 -10.708 19.214 1.00 96.00 167 TRP A CA 1
ATOM 1279 C C . TRP A 1 167 ? -3.653 -10.268 20.670 1.00 96.00 167 TRP A C 1
ATOM 1281 O O . TRP A 1 167 ? -4.137 -11.008 21.526 1.00 96.00 167 TRP A O 1
ATOM 1291 N N . LEU A 1 168 ? -3.192 -9.049 20.941 1.00 96.62 168 LEU A N 1
ATOM 1292 C CA . LEU A 1 168 ? -3.268 -8.440 22.265 1.00 96.62 168 LEU A CA 1
ATOM 1293 C C . LEU A 1 168 ? -4.194 -7.225 22.236 1.00 96.62 168 LEU A C 1
ATOM 1295 O O . LEU A 1 168 ? -4.028 -6.372 21.363 1.00 96.62 168 LEU A O 1
ATOM 1299 N N . PRO A 1 169 ? -5.127 -7.099 23.194 1.00 97.25 169 PRO A N 1
ATOM 1300 C CA . PRO A 1 169 ? -5.829 -5.845 23.413 1.00 97.25 169 PRO A CA 1
ATOM 1301 C C . PRO A 1 169 ? -4.831 -4.717 23.684 1.00 97.25 169 PRO A C 1
ATOM 1303 O O . PRO A 1 169 ? -3.859 -4.902 24.422 1.00 97.25 169 PRO A O 1
ATOM 1306 N N . ALA A 1 170 ? -5.063 -3.563 23.072 1.00 96.38 170 ALA A N 1
ATOM 1307 C CA . ALA A 1 170 ? -4.292 -2.352 23.293 1.00 96.38 170 ALA A CA 1
ATOM 1308 C C . ALA A 1 170 ? -5.133 -1.107 23.009 1.00 96.38 170 ALA A C 1
ATOM 1310 O O . ALA A 1 170 ? -6.206 -1.190 22.413 1.00 96.38 170 ALA A O 1
ATOM 1311 N N . ALA A 1 171 ? -4.610 0.053 23.387 1.00 95.94 171 ALA A N 1
ATOM 1312 C CA . ALA A 1 171 ? -5.093 1.339 22.903 1.00 95.94 171 ALA A CA 1
ATOM 1313 C C . ALA A 1 171 ? -4.058 1.936 21.942 1.00 95.94 171 ALA A C 1
ATOM 1315 O O . ALA A 1 171 ? -2.864 1.954 22.254 1.00 95.94 171 ALA A O 1
ATOM 1316 N N . VAL A 1 172 ? -4.497 2.389 20.766 1.00 95.50 172 VAL A N 1
ATOM 1317 C CA . VAL A 1 172 ? -3.611 2.951 19.739 1.00 95.50 172 VAL A CA 1
ATOM 1318 C C . VAL A 1 172 ? -4.095 4.303 19.236 1.00 95.50 172 VAL A C 1
ATOM 1320 O O . VAL A 1 172 ? -5.293 4.570 19.164 1.00 95.50 172 VAL A O 1
ATOM 1323 N N . ALA A 1 173 ? -3.148 5.141 18.835 1.00 93.19 173 ALA A N 1
ATOM 1324 C CA . ALA A 1 173 ? -3.392 6.403 18.156 1.00 93.19 173 ALA A CA 1
ATOM 1325 C C . ALA A 1 173 ? -2.457 6.519 16.952 1.00 93.19 173 ALA A C 1
ATOM 1327 O O . ALA A 1 173 ? -1.337 6.009 16.970 1.00 93.19 173 ALA A O 1
ATOM 1328 N N . CYS A 1 174 ? -2.893 7.200 15.899 1.00 88.12 174 CYS A N 1
ATOM 1329 C CA . CYS A 1 174 ? -2.022 7.550 14.786 1.00 88.12 174 CYS A CA 1
ATOM 1330 C C . CYS A 1 174 ? -2.060 9.064 14.608 1.00 88.12 174 CYS A C 1
ATOM 1332 O O . CYS A 1 174 ? -2.975 9.594 13.985 1.00 88.12 174 CYS A O 1
ATOM 1334 N N . VAL A 1 175 ? -1.102 9.768 15.205 1.00 79.94 175 VAL A N 1
ATOM 1335 C CA . VAL A 1 175 ? -1.026 11.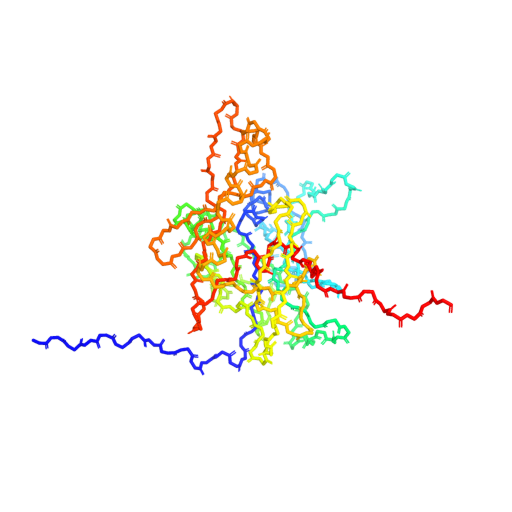234 15.166 1.00 79.94 175 VAL A CA 1
ATOM 1336 C C . VAL A 1 175 ? -0.012 11.647 14.091 1.00 79.94 175 VAL A C 1
ATOM 1338 O O . VAL A 1 175 ? 1.088 11.094 14.082 1.00 79.94 175 VAL A O 1
ATOM 1341 N N . PRO A 1 176 ? -0.317 12.611 13.201 1.00 73.88 176 PRO A N 1
ATOM 1342 C CA . PRO A 1 176 ? -1.551 13.402 13.121 1.00 73.88 176 PRO A CA 1
ATOM 1343 C C . PRO A 1 176 ? -2.663 12.778 12.261 1.00 73.88 176 PRO A C 1
ATOM 1345 O O . PRO A 1 176 ? -3.750 13.352 12.196 1.00 73.88 176 PRO A O 1
ATOM 1348 N N . THR A 1 177 ? -2.415 11.640 11.604 1.00 78.31 177 THR A N 1
ATOM 1349 C CA . THR A 1 177 ? -3.302 11.045 10.586 1.00 78.31 177 THR A CA 1
ATOM 1350 C C . THR A 1 177 ? -4.746 10.882 11.064 1.00 78.31 177 THR A C 1
ATOM 1352 O O . THR A 1 177 ? -5.670 11.267 10.366 1.00 78.31 177 THR A O 1
ATOM 1355 N N . THR A 1 178 ? -4.955 10.384 12.279 1.00 71.06 178 THR A N 1
ATOM 1356 C CA . THR A 1 178 ? -6.277 10.144 12.888 1.00 71.06 178 THR A CA 1
ATOM 1357 C C . THR A 1 178 ? -6.686 11.201 13.917 1.00 71.06 178 THR A C 1
ATOM 1359 O O . THR A 1 178 ? -7.637 11.005 14.672 1.00 71.06 178 THR A O 1
ATOM 1362 N N . GLY A 1 179 ? -5.977 12.336 13.954 1.00 72.06 179 GLY A N 1
ATOM 1363 C CA . GLY A 1 179 ? -6.149 13.361 14.983 1.00 72.06 179 GLY A CA 1
ATOM 1364 C C . GLY A 1 179 ? -5.548 12.940 16.327 1.00 72.06 179 GLY A C 1
ATOM 1365 O O . GLY A 1 179 ? -4.508 12.288 16.360 1.00 72.06 179 GLY A O 1
ATOM 1366 N N . SER A 1 180 ? -6.183 13.339 17.434 1.00 71.25 180 SER A N 1
ATOM 1367 C CA . SER A 1 180 ? -5.778 13.006 18.813 1.00 71.25 180 SER A CA 1
ATOM 1368 C C . SER A 1 180 ? -6.548 11.823 19.419 1.00 71.25 180 SER A C 1
ATOM 1370 O O . SER A 1 180 ? -6.407 11.549 20.611 1.00 71.25 180 SER A O 1
ATOM 1372 N N . GLY A 1 181 ? -7.386 11.149 18.624 1.00 83.62 181 GLY A N 1
ATOM 1373 C CA . GLY A 1 181 ? -8.193 10.017 19.073 1.00 83.62 181 GLY A CA 1
ATOM 1374 C C . GLY A 1 181 ? -7.328 8.830 19.497 1.00 83.62 181 GLY A C 1
ATOM 1375 O O . GLY A 1 181 ? -6.303 8.533 18.883 1.00 83.62 181 GLY A O 1
ATOM 1376 N N . THR A 1 182 ? -7.748 8.161 20.567 1.00 93.31 182 THR A N 1
ATOM 1377 C CA . THR A 1 182 ? -7.165 6.901 21.036 1.00 93.31 182 THR A CA 1
ATOM 1378 C C . THR A 1 182 ? -8.231 5.826 20.928 1.00 93.31 182 THR A C 1
ATOM 1380 O O . THR A 1 182 ? -9.327 5.992 21.460 1.00 93.31 182 THR A O 1
ATOM 1383 N N . TYR A 1 183 ? -7.906 4.725 20.260 1.00 95.38 183 TYR A N 1
ATOM 1384 C CA . TYR A 1 183 ? -8.875 3.707 19.875 1.00 95.38 183 TYR A CA 1
ATOM 1385 C C . TYR A 1 183 ? -8.497 2.340 20.453 1.00 95.38 183 TYR A C 1
ATOM 1387 O O . TYR A 1 183 ? -7.334 1.936 20.335 1.00 95.38 183 TYR A O 1
ATOM 1395 N N . PRO A 1 184 ? -9.446 1.608 21.064 1.00 96.94 184 PRO A N 1
ATOM 1396 C CA . PRO A 1 184 ? -9.216 0.225 21.460 1.00 96.94 184 PRO A CA 1
ATOM 1397 C C . PRO A 1 184 ? -8.994 -0.646 20.219 1.00 96.94 184 PRO A C 1
ATOM 1399 O O . PRO A 1 184 ? -9.714 -0.549 19.233 1.00 96.94 184 PRO A O 1
ATOM 1402 N N . ALA A 1 185 ? -7.985 -1.504 20.257 1.00 97.50 185 ALA A N 1
ATOM 1403 C CA . ALA A 1 185 ? -7.600 -2.345 19.136 1.00 97.50 185 ALA A CA 1
ATOM 1404 C C . ALA A 1 185 ? -7.123 -3.711 19.609 1.00 97.50 185 ALA A C 1
ATOM 1406 O O . ALA A 1 185 ? -6.696 -3.885 20.752 1.00 97.50 185 ALA A O 1
ATOM 1407 N N . LEU A 1 186 ? -7.107 -4.663 18.684 1.00 97.62 186 LEU A N 1
ATOM 1408 C CA . LEU A 1 186 ? -6.248 -5.831 18.787 1.00 97.62 186 LEU A CA 1
ATOM 1409 C C . LEU A 1 186 ? -4.982 -5.560 17.973 1.00 97.62 186 LEU A C 1
ATOM 1411 O O . LEU A 1 186 ? -5.067 -5.262 16.782 1.00 97.62 186 LEU A O 1
ATOM 1415 N N . VAL A 1 187 ? -3.813 -5.667 18.602 1.00 96.38 187 VAL A N 1
ATOM 1416 C CA . VAL A 1 187 ? -2.514 -5.498 17.937 1.00 96.38 187 VAL A CA 1
ATOM 1417 C C . VAL A 1 187 ? -1.795 -6.832 17.784 1.00 96.38 187 VAL A C 1
ATOM 1419 O O . VAL A 1 187 ? -1.882 -7.701 18.655 1.00 96.38 187 VAL A O 1
ATOM 1422 N N . ALA A 1 188 ? -1.101 -6.994 16.661 1.00 95.31 188 ALA A N 1
ATOM 1423 C CA . ALA A 1 188 ? -0.305 -8.175 16.361 1.00 95.31 188 ALA A CA 1
ATOM 1424 C C . ALA A 1 188 ? 0.954 -8.215 17.241 1.00 95.31 188 ALA A C 1
ATOM 1426 O O . ALA A 1 188 ? 1.883 -7.431 17.047 1.00 95.31 188 ALA A O 1
ATOM 1427 N N . ASP A 1 189 ? 1.006 -9.138 18.198 1.00 93.50 189 ASP A N 1
ATOM 1428 C CA . ASP A 1 189 ? 2.090 -9.187 19.175 1.00 93.50 189 ASP A CA 1
ATOM 1429 C C . ASP A 1 189 ? 3.458 -9.455 18.533 1.00 93.50 189 ASP A C 1
ATOM 1431 O O . ASP A 1 189 ? 3.649 -10.402 17.765 1.00 93.50 189 ASP A O 1
ATOM 1435 N N . GLY A 1 190 ? 4.430 -8.607 18.865 1.00 90.38 190 GLY A N 1
ATOM 1436 C CA . GLY A 1 190 ? 5.790 -8.686 18.340 1.00 90.38 190 GLY A CA 1
ATOM 1437 C C . GLY A 1 190 ? 5.929 -8.349 16.852 1.00 90.38 190 GLY A C 1
ATOM 1438 O O . GLY A 1 190 ? 7.001 -8.592 16.293 1.00 90.38 190 GLY A O 1
ATOM 1439 N N . TYR A 1 191 ? 4.901 -7.793 16.204 1.00 91.88 191 TYR A N 1
ATOM 1440 C CA . TYR A 1 191 ? 4.936 -7.416 14.791 1.00 91.88 191 TYR A CA 1
ATOM 1441 C C . TYR A 1 191 ? 4.644 -5.927 14.583 1.00 91.88 191 TYR A C 1
ATOM 1443 O O . TYR A 1 191 ? 3.737 -5.354 15.174 1.00 91.88 191 TYR A O 1
ATO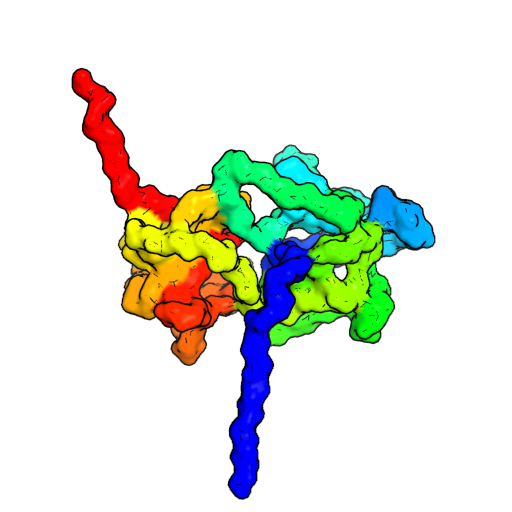M 1451 N N . ARG A 1 192 ? 5.402 -5.306 13.678 1.00 91.62 192 ARG A N 1
ATOM 1452 C CA . ARG A 1 192 ? 5.219 -3.920 13.231 1.00 91.62 192 ARG A CA 1
ATOM 1453 C C . ARG A 1 192 ? 5.030 -3.875 11.726 1.00 91.62 192 ARG A C 1
ATOM 1455 O O . ARG A 1 192 ? 5.505 -4.760 11.016 1.00 91.62 192 ARG A O 1
ATOM 1462 N N . ASN A 1 193 ? 4.379 -2.840 11.219 1.00 90.69 193 ASN A N 1
ATOM 1463 C CA . ASN A 1 193 ? 4.399 -2.558 9.792 1.00 90.69 193 ASN A CA 1
ATOM 1464 C C . ASN A 1 193 ? 5.758 -1.967 9.371 1.00 90.69 193 ASN A C 1
ATOM 1466 O O . ASN A 1 193 ? 6.593 -1.585 10.194 1.00 90.69 193 ASN A O 1
ATOM 1470 N N . THR A 1 194 ? 5.995 -1.867 8.065 1.00 87.94 194 THR A N 1
ATOM 1471 C CA . THR A 1 194 ? 7.235 -1.299 7.501 1.00 87.94 194 THR A CA 1
ATOM 1472 C C . THR A 1 194 ? 7.439 0.197 7.779 1.00 87.94 194 THR A C 1
ATOM 1474 O O . THR A 1 194 ? 8.498 0.726 7.448 1.00 87.94 194 THR A O 1
ATOM 1477 N N . LEU A 1 195 ? 6.447 0.878 8.360 1.00 87.06 195 LEU A N 1
ATOM 1478 C CA . LEU A 1 195 ? 6.532 2.264 8.832 1.00 87.06 195 LEU A CA 1
ATOM 1479 C C . LEU A 1 195 ? 6.864 2.353 10.332 1.00 87.06 195 LEU A C 1
ATOM 1481 O O . LEU A 1 195 ? 6.936 3.449 10.877 1.00 87.06 195 LEU A O 1
ATOM 1485 N N . GLY A 1 196 ? 7.061 1.216 11.006 1.00 88.62 196 GLY A N 1
ATOM 1486 C CA . GLY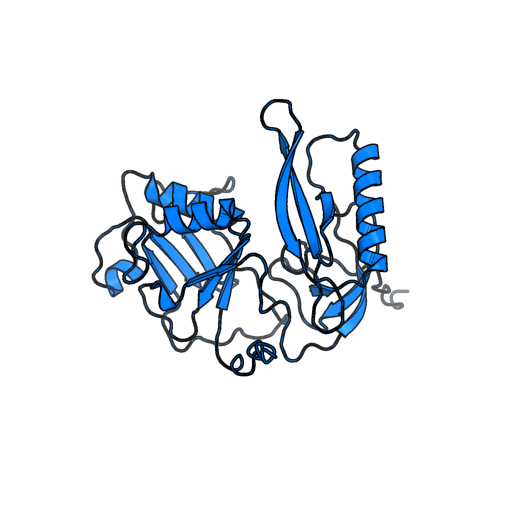 A 1 196 ? 7.357 1.146 12.438 1.00 88.62 196 GLY A CA 1
ATOM 1487 C C . GLY A 1 196 ? 6.125 1.193 13.348 1.00 88.62 196 GLY A C 1
ATOM 1488 O O . GLY A 1 196 ? 6.275 1.066 14.564 1.00 88.62 196 GLY A O 1
ATOM 1489 N N . GLY A 1 197 ? 4.920 1.320 12.789 1.00 91.81 197 GLY A N 1
ATOM 1490 C CA . GLY A 1 197 ? 3.668 1.280 13.542 1.00 91.81 197 GLY A CA 1
ATOM 1491 C C . GLY A 1 197 ? 3.245 -0.134 13.926 1.00 91.81 197 GLY A C 1
ATOM 1492 O O . GLY A 1 197 ? 3.681 -1.119 13.330 1.00 91.81 197 GLY A O 1
ATOM 1493 N N . GLU A 1 198 ? 2.372 -0.226 14.918 1.00 94.06 198 GLU A N 1
ATOM 1494 C CA . GLU A 1 198 ? 1.672 -1.453 15.282 1.00 94.06 198 GLU A CA 1
ATOM 1495 C C . GLU A 1 198 ? 0.750 -1.903 14.142 1.00 94.06 198 GLU A C 1
ATOM 1497 O O . GLU A 1 198 ? 0.159 -1.093 13.423 1.00 94.06 198 GLU A O 1
ATOM 1502 N N . ILE A 1 199 ? 0.586 -3.214 13.996 1.00 94.69 199 ILE A N 1
ATOM 1503 C CA . ILE A 1 199 ? -0.417 -3.777 13.090 1.00 94.69 199 ILE A CA 1
ATOM 1504 C C . ILE A 1 199 ? -1.686 -3.972 13.904 1.00 94.69 199 ILE A C 1
ATOM 1506 O O . ILE A 1 199 ? -1.799 -4.931 14.668 1.00 94.69 199 ILE A O 1
ATOM 1510 N N . ALA A 1 200 ? -2.611 -3.032 13.756 1.00 95.38 200 ALA A N 1
ATOM 1511 C CA . ALA A 1 200 ? -3.860 -2.996 14.497 1.00 95.38 200 ALA A CA 1
ATOM 1512 C C . ALA A 1 200 ? -5.041 -3.500 13.656 1.00 95.38 200 ALA A C 1
ATOM 1514 O O . ALA A 1 200 ? -5.082 -3.329 12.433 1.00 95.38 200 ALA A O 1
ATOM 1515 N N . ARG A 1 201 ? -6.021 -4.094 14.336 1.00 96.81 201 ARG A N 1
ATOM 1516 C CA . ARG A 1 201 ? -7.356 -4.373 13.810 1.00 96.81 201 ARG A CA 1
ATOM 1517 C C . ARG A 1 201 ? -8.413 -3.926 14.817 1.00 96.81 201 ARG A C 1
ATOM 1519 O O . ARG A 1 201 ? -8.200 -4.015 16.027 1.00 96.81 201 ARG A O 1
ATOM 1526 N N . PHE A 1 202 ? -9.537 -3.443 14.308 1.00 97.69 202 PHE A N 1
ATOM 1527 C CA . PHE A 1 202 ? -10.547 -2.732 15.090 1.00 97.69 202 PHE A CA 1
ATOM 1528 C C . PHE A 1 202 ? -11.912 -3.384 14.923 1.00 97.69 202 PHE A C 1
ATOM 1530 O O . PHE A 1 202 ? -12.243 -3.845 13.833 1.00 97.69 202 PHE A O 1
ATOM 1537 N N . ASP A 1 203 ? -12.719 -3.419 15.978 1.00 97.69 203 ASP A N 1
ATOM 1538 C CA . ASP A 1 203 ? -14.110 -3.839 15.834 1.00 97.69 203 ASP A CA 1
ATOM 1539 C C . ASP A 1 203 ? -14.953 -2.767 15.113 1.00 97.69 203 ASP A C 1
ATOM 1541 O O . ASP A 1 203 ? -14.541 -1.619 14.920 1.00 97.69 203 ASP A O 1
ATOM 1545 N N . THR A 1 204 ? -16.167 -3.147 14.708 1.00 97.69 204 THR A N 1
ATOM 1546 C CA . THR A 1 204 ? -17.079 -2.259 13.963 1.00 97.69 204 THR A CA 1
ATOM 1547 C C . THR A 1 204 ? -17.420 -0.988 14.751 1.00 97.69 204 THR A C 1
ATOM 1549 O O . THR A 1 204 ? -17.532 0.092 14.169 1.00 97.69 204 THR A O 1
ATOM 1552 N N . HIS A 1 205 ? -17.580 -1.097 16.075 1.00 97.19 205 HIS A N 1
ATOM 1553 C CA . HIS A 1 205 ? -17.932 0.040 16.925 1.00 97.19 205 HIS A CA 1
ATOM 1554 C C . HIS A 1 205 ? -16.798 1.066 16.975 1.00 97.19 205 HIS A C 1
ATOM 1556 O O . HIS A 1 205 ? -17.028 2.265 16.824 1.00 97.19 205 HIS A O 1
ATOM 1562 N N . THR A 1 206 ? -15.568 0.586 17.105 1.00 97.25 206 THR A N 1
ATOM 1563 C CA . THR A 1 206 ? -14.367 1.409 17.135 1.00 97.25 206 THR A CA 1
ATOM 1564 C C . THR A 1 206 ? -14.155 2.113 15.803 1.00 97.25 206 THR A C 1
ATOM 1566 O O . THR A 1 206 ? -13.880 3.309 15.785 1.00 97.25 206 THR A O 1
ATOM 1569 N N . VAL A 1 207 ? -14.349 1.421 14.677 1.00 97.25 207 VAL A N 1
ATOM 1570 C CA . VAL A 1 207 ? -14.289 2.057 13.351 1.00 97.25 207 VAL A CA 1
ATOM 1571 C C . VAL A 1 207 ? -15.362 3.139 13.202 1.00 97.25 207 VAL A C 1
ATOM 1573 O O . VAL A 1 207 ? -15.078 4.222 12.692 1.00 97.25 207 VAL A O 1
ATOM 1576 N N . ALA A 1 208 ? -16.586 2.892 13.677 1.00 96.50 208 ALA A N 1
ATOM 1577 C CA . ALA A 1 208 ? -17.637 3.907 13.671 1.00 96.50 208 ALA A CA 1
ATOM 1578 C C . ALA A 1 208 ? -17.251 5.137 14.513 1.00 96.50 208 ALA A C 1
ATOM 1580 O O . ALA A 1 208 ? -17.501 6.264 14.091 1.00 96.50 208 ALA A O 1
ATOM 1581 N N . HIS A 1 209 ? -16.589 4.932 15.655 1.00 95.00 209 HIS A N 1
ATOM 1582 C CA . HIS A 1 209 ? -16.049 6.020 16.469 1.00 95.00 209 HIS A CA 1
ATOM 1583 C C . HIS A 1 209 ? -14.950 6.798 15.732 1.00 95.00 209 HIS A C 1
ATOM 1585 O O . HIS A 1 209 ? -15.005 8.023 15.685 1.00 95.00 209 HIS A O 1
ATOM 1591 N N . MET A 1 210 ? -14.006 6.111 15.074 1.00 95.25 210 MET A N 1
ATOM 1592 C CA . MET A 1 210 ? -12.965 6.760 14.261 1.00 95.25 210 MET A CA 1
ATOM 1593 C C . MET A 1 210 ? -13.547 7.654 13.166 1.00 95.25 210 MET A C 1
ATOM 1595 O O . MET A 1 210 ? -13.035 8.745 12.931 1.00 95.25 210 MET A O 1
ATOM 1599 N N . ILE A 1 211 ? -14.606 7.202 12.485 1.00 94.62 211 ILE A N 1
ATOM 1600 C CA . ILE A 1 211 ? -15.287 7.984 11.443 1.00 94.62 211 ILE A CA 1
ATOM 1601 C C . ILE A 1 211 ? -15.804 9.308 12.019 1.00 94.62 211 ILE A C 1
ATOM 1603 O O . ILE A 1 211 ? -15.616 10.361 11.407 1.00 94.62 211 ILE A O 1
ATOM 1607 N N . LEU A 1 212 ? -16.441 9.262 13.193 1.00 93.31 212 LEU A N 1
ATOM 1608 C CA . LEU A 1 212 ? -16.973 10.451 13.861 1.00 93.31 212 LEU A CA 1
ATOM 1609 C C . LEU A 1 212 ? -15.854 11.387 14.327 1.00 93.31 212 LEU A C 1
ATOM 1611 O O . LEU A 1 212 ? -15.937 12.591 14.085 1.00 93.31 212 LEU A O 1
ATOM 1615 N N . ASP A 1 213 ? -14.799 10.840 14.929 1.00 91.81 213 ASP A N 1
ATOM 1616 C CA . ASP A 1 213 ? -13.654 11.614 15.412 1.00 91.81 213 ASP A CA 1
ATOM 1617 C C . ASP A 1 213 ? -12.934 12.327 14.265 1.00 91.81 213 ASP A C 1
ATOM 1619 O O . ASP A 1 213 ? -12.664 13.525 14.349 1.00 91.81 213 ASP A O 1
ATOM 1623 N N . LEU A 1 214 ? -12.675 11.625 13.157 1.00 90.06 214 LEU A N 1
ATOM 1624 C CA . LEU A 1 214 ? -12.059 12.205 11.962 1.00 90.06 214 LEU A CA 1
ATOM 1625 C C . LEU A 1 214 ? -12.924 13.310 11.351 1.00 90.06 214 LEU A C 1
ATOM 1627 O O . LEU A 1 214 ? -12.397 14.368 11.003 1.00 90.06 214 LEU A O 1
ATOM 1631 N N . ALA A 1 215 ? -14.241 13.105 11.266 1.00 88.75 215 ALA A N 1
ATOM 1632 C CA . ALA A 1 215 ? -15.167 14.118 10.765 1.00 88.75 215 ALA A CA 1
ATOM 1633 C C . ALA A 1 215 ? -15.199 15.365 11.666 1.00 88.75 215 ALA A C 1
ATOM 1635 O O . ALA A 1 215 ? -15.149 16.492 11.170 1.00 88.75 215 ALA A O 1
ATOM 1636 N N . ALA A 1 216 ? -15.233 15.180 12.989 1.00 87.88 216 ALA A N 1
ATOM 1637 C CA . ALA A 1 216 ? -15.202 16.277 13.952 1.00 87.88 216 ALA A CA 1
ATOM 1638 C C . ALA A 1 216 ? -13.874 17.044 13.895 1.00 87.88 216 ALA A C 1
ATOM 1640 O O . ALA A 1 216 ? -13.863 18.276 13.871 1.00 87.88 216 ALA A O 1
ATOM 1641 N N . ALA A 1 217 ? -12.757 16.323 13.816 1.00 84.38 217 ALA A N 1
ATOM 1642 C CA . ALA A 1 217 ? -11.433 16.911 13.712 1.00 84.38 217 ALA A CA 1
ATOM 1643 C C . ALA A 1 217 ? -11.305 17.721 12.409 1.00 84.38 217 ALA A C 1
ATOM 1645 O O . ALA A 1 217 ? -10.825 18.852 12.413 1.00 84.38 217 ALA A O 1
ATOM 1646 N N . GLN A 1 218 ? -11.775 17.182 11.286 1.00 82.31 218 GLN A N 1
ATOM 1647 C CA . GLN A 1 218 ? -11.779 17.895 10.012 1.00 82.31 218 GLN A CA 1
ATOM 1648 C C . GLN A 1 218 ? -12.630 19.175 10.053 1.00 82.31 218 GLN A C 1
ATOM 1650 O O . GLN A 1 218 ? -12.228 20.202 9.501 1.00 82.31 218 GLN A O 1
ATOM 1655 N N . ALA A 1 219 ? -13.778 19.138 10.734 1.00 83.31 219 ALA A N 1
ATOM 1656 C CA . ALA A 1 219 ? -14.600 20.324 10.936 1.00 83.31 219 ALA A CA 1
ATOM 1657 C C . ALA A 1 219 ? -13.888 21.388 11.788 1.00 83.31 219 ALA A C 1
ATOM 1659 O O . ALA A 1 219 ? -13.975 22.576 11.472 1.00 83.31 219 ALA A O 1
ATOM 1660 N N . ALA A 1 220 ? -13.149 20.970 12.821 1.00 82.62 220 ALA A N 1
ATOM 1661 C CA . ALA A 1 220 ? -12.365 21.862 13.675 1.00 82.62 220 ALA A CA 1
ATOM 1662 C C . ALA A 1 220 ? -11.218 22.558 12.918 1.00 82.62 220 ALA A C 1
ATOM 1664 O O . ALA A 1 220 ? -10.961 23.737 13.149 1.00 82.62 220 ALA A O 1
ATOM 1665 N N . ASP A 1 221 ? -10.594 21.870 11.959 1.00 77.25 221 ASP A N 1
ATOM 1666 C CA . ASP A 1 221 ? -9.549 22.425 11.087 1.00 77.25 221 ASP A CA 1
ATOM 1667 C C . ASP A 1 221 ? -10.125 23.316 9.957 1.00 77.25 221 ASP A C 1
ATOM 1669 O O . ASP A 1 221 ? -9.413 23.718 9.036 1.00 77.25 221 ASP A O 1
ATOM 1673 N N . GLY A 1 222 ? -11.429 23.618 9.977 1.00 72.12 222 GLY A N 1
ATOM 1674 C CA . GLY A 1 222 ? -12.081 24.448 8.963 1.00 72.12 222 GLY A CA 1
ATOM 1675 C C . GLY A 1 222 ? -12.210 23.768 7.597 1.00 72.12 222 GLY A C 1
ATOM 1676 O O . GLY A 1 222 ? -12.326 24.461 6.590 1.00 72.12 222 GLY A O 1
ATOM 1677 N N . HIS A 1 223 ? -12.197 22.429 7.555 1.00 68.00 223 HIS A N 1
ATOM 1678 C CA . HIS A 1 223 ? -12.241 21.619 6.330 1.00 68.00 223 HIS A CA 1
ATOM 1679 C C . HIS A 1 223 ? -11.132 21.950 5.325 1.00 68.00 223 HIS A C 1
ATOM 1681 O O . HIS A 1 223 ? -11.317 21.770 4.118 1.00 68.00 223 HIS A O 1
ATOM 1687 N N . GLN A 1 224 ? -9.985 22.441 5.802 1.00 63.38 224 GLN A N 1
ATOM 1688 C CA . GLN A 1 224 ? -8.837 22.626 4.927 1.00 63.38 224 GLN A CA 1
ATOM 1689 C C . GLN A 1 224 ? -8.451 21.274 4.304 1.00 63.38 224 GLN A C 1
ATOM 1691 O O . GLN A 1 224 ? -8.331 20.290 5.042 1.00 63.38 224 GLN A O 1
ATOM 1696 N N . PRO A 1 225 ? -8.262 21.206 2.969 1.00 62.62 225 PRO A N 1
ATOM 1697 C CA . PRO A 1 225 ? -7.665 20.038 2.333 1.00 62.62 225 PRO A CA 1
ATOM 1698 C C . PRO A 1 225 ? -6.353 19.716 3.049 1.00 62.62 225 PRO A C 1
ATOM 1700 O O . PRO A 1 225 ? -5.518 20.602 3.242 1.00 62.62 225 PRO A O 1
ATOM 1703 N N . GLY A 1 226 ? -6.195 18.484 3.525 1.00 62.91 226 GLY A N 1
ATOM 1704 C CA . GLY A 1 226 ? -5.184 18.226 4.543 1.00 62.91 226 GLY A CA 1
ATOM 1705 C C . GLY A 1 226 ? -4.922 16.752 4.858 1.00 62.91 226 GLY A C 1
ATOM 1706 O O . GLY A 1 226 ? -5.460 15.865 4.198 1.00 62.91 226 GLY A O 1
ATOM 1707 N N . PRO A 1 227 ? -4.084 16.494 5.884 1.00 65.62 227 PRO A N 1
ATOM 1708 C CA . PRO A 1 227 ? -3.417 15.212 6.148 1.00 65.62 227 PRO A CA 1
ATOM 1709 C C . PRO A 1 227 ? -4.321 14.126 6.747 1.00 65.62 227 PRO A C 1
ATOM 1711 O O . PRO A 1 227 ? -3.831 13.050 7.095 1.00 65.62 227 PRO A O 1
ATOM 1714 N N . ARG A 1 228 ? -5.612 14.416 6.947 1.00 82.06 228 ARG A N 1
ATOM 1715 C CA . ARG A 1 228 ? -6.537 13.494 7.607 1.00 82.06 228 ARG A CA 1
ATOM 1716 C C . ARG A 1 228 ? -7.354 12.730 6.565 1.00 82.06 228 ARG A C 1
ATOM 1718 O O . ARG A 1 228 ? -7.958 13.358 5.693 1.00 82.06 228 ARG A O 1
ATOM 1725 N N . PRO A 1 229 ? -7.407 11.395 6.661 1.00 89.19 229 PRO A N 1
ATOM 1726 C CA . PRO A 1 229 ? -8.253 10.594 5.808 1.00 89.19 229 PRO A CA 1
ATOM 1727 C C . PRO A 1 229 ? -9.720 10.803 6.191 1.00 89.19 229 PRO A C 1
ATOM 1729 O O . PRO A 1 229 ? -10.060 11.028 7.353 1.00 89.19 229 PRO A O 1
ATOM 1732 N N . VAL A 1 230 ? -10.604 10.664 5.210 1.00 91.38 230 VAL A N 1
ATOM 1733 C CA . VAL A 1 230 ? -12.048 10.586 5.426 1.00 91.38 230 VAL A CA 1
ATOM 1734 C C . VAL A 1 230 ? -12.454 9.123 5.338 1.00 91.38 230 VAL A C 1
ATOM 1736 O O . VAL A 1 230 ? -12.220 8.473 4.323 1.00 91.38 230 VAL A O 1
ATOM 1739 N N . LEU A 1 231 ? -13.072 8.605 6.395 1.00 94.12 231 LEU A N 1
ATOM 1740 C CA . LEU A 1 231 ? -13.553 7.226 6.453 1.00 94.12 231 LEU A CA 1
ATOM 1741 C C . LEU A 1 231 ? -15.062 7.173 6.216 1.00 94.12 231 LEU A C 1
ATOM 1743 O O . LEU A 1 231 ? -15.808 8.004 6.738 1.00 94.12 231 LEU A O 1
ATOM 1747 N N . ARG A 1 232 ? -15.526 6.193 5.434 1.00 95.38 232 ARG A N 1
ATOM 1748 C CA . ARG A 1 232 ? -16.956 5.969 5.173 1.00 95.38 232 ARG A CA 1
ATOM 1749 C C . ARG A 1 232 ? -17.289 4.490 5.127 1.00 95.38 232 ARG A C 1
ATOM 1751 O O . ARG A 1 232 ? -16.519 3.696 4.601 1.00 95.38 232 ARG A O 1
ATOM 1758 N N . TRP A 1 233 ? -18.473 4.141 5.612 1.00 97.00 233 TRP A N 1
ATOM 1759 C CA . TRP A 1 233 ? -19.038 2.816 5.388 1.00 97.00 233 TRP A CA 1
ATOM 1760 C C . TRP A 1 233 ? -19.574 2.689 3.959 1.00 97.00 233 TRP A C 1
ATOM 1762 O O . TRP A 1 233 ? -20.289 3.568 3.478 1.00 97.00 233 TRP A O 1
ATOM 1772 N N . SER A 1 234 ? -19.270 1.564 3.320 1.00 95.00 234 SER A N 1
ATOM 1773 C CA . SER A 1 234 ? -19.835 1.109 2.052 1.00 95.00 234 SER A CA 1
ATOM 1774 C C . SER A 1 234 ? -20.181 -0.372 2.199 1.00 95.00 234 SER A C 1
ATOM 1776 O O . SER A 1 234 ? -19.318 -1.245 2.112 1.00 95.00 234 SER A O 1
ATOM 1778 N N . GLY A 1 235 ? -21.444 -0.655 2.527 1.00 93.94 235 GLY A N 1
ATOM 1779 C CA . GLY A 1 235 ? -21.866 -2.000 2.922 1.00 93.94 235 GLY A CA 1
ATOM 1780 C C . GLY A 1 235 ? -21.158 -2.458 4.199 1.00 93.94 235 GLY A C 1
ATOM 1781 O O . GLY A 1 235 ? -21.238 -1.787 5.225 1.00 93.94 235 GLY A O 1
ATOM 1782 N N . ASP A 1 236 ? -20.470 -3.594 4.122 1.00 94.56 236 ASP A N 1
ATOM 1783 C CA . ASP A 1 236 ? -19.644 -4.166 5.188 1.00 94.56 236 ASP A CA 1
ATOM 1784 C C . ASP A 1 236 ? -18.176 -3.720 5.116 1.00 94.56 236 ASP A C 1
ATOM 1786 O O . ASP A 1 236 ? -17.334 -4.284 5.803 1.00 94.56 236 ASP A O 1
ATOM 1790 N N . ARG A 1 237 ? -17.837 -2.733 4.281 1.00 96.19 237 ARG A N 1
ATOM 1791 C CA . ARG A 1 237 ? -16.462 -2.258 4.090 1.00 96.19 237 ARG A CA 1
ATOM 1792 C C . ARG A 1 237 ? -16.299 -0.806 4.498 1.00 96.19 237 ARG A C 1
ATOM 1794 O O . ARG A 1 237 ? -17.242 -0.018 4.462 1.00 96.19 237 ARG A O 1
ATOM 1801 N N . VAL A 1 238 ? -15.067 -0.445 4.827 1.00 96.50 238 VAL A N 1
ATOM 1802 C CA . VAL A 1 238 ? -14.636 0.927 5.079 1.00 96.50 238 VAL A CA 1
ATOM 1803 C C . VAL A 1 238 ? -13.886 1.427 3.856 1.00 96.50 238 VAL A C 1
ATOM 1805 O O . VAL A 1 238 ? -12.850 0.880 3.485 1.00 96.50 238 VAL A O 1
ATOM 1808 N N . GLU A 1 239 ? -14.392 2.482 3.238 1.00 95.44 239 GLU A N 1
ATOM 1809 C CA . GLU A 1 239 ? -13.672 3.232 2.218 1.00 95.44 239 GLU A CA 1
ATOM 1810 C C . GLU A 1 239 ? -12.857 4.340 2.888 1.00 95.44 239 GLU A C 1
ATOM 1812 O O . GLU A 1 239 ? -13.378 5.119 3.694 1.00 95.44 239 GLU A O 1
ATOM 1817 N N . VAL A 1 240 ? -11.576 4.410 2.540 1.00 93.75 240 VAL A N 1
ATOM 1818 C CA . VAL A 1 240 ? -10.652 5.460 2.966 1.00 93.75 240 VAL A CA 1
ATOM 1819 C C . VAL A 1 240 ? -10.519 6.446 1.824 1.00 93.75 240 VAL A C 1
ATOM 1821 O O . VAL A 1 240 ? -10.227 6.049 0.699 1.00 93.75 240 VAL A O 1
ATOM 1824 N N . PHE A 1 241 ? -10.705 7.729 2.097 1.00 91.62 241 PHE A N 1
ATOM 1825 C CA . PHE A 1 241 ? -10.522 8.795 1.125 1.00 91.62 241 PHE A CA 1
ATOM 1826 C C . PHE A 1 241 ? -9.442 9.765 1.580 1.00 91.62 241 PHE A C 1
ATOM 1828 O O . PHE A 1 241 ? -9.324 10.065 2.766 1.00 91.62 241 PHE A O 1
ATOM 1835 N N . GLU A 1 242 ? -8.727 10.322 0.616 1.00 86.81 242 GLU A N 1
ATOM 1836 C CA . GLU A 1 242 ? -7.864 11.480 0.804 1.00 86.81 242 GLU A CA 1
ATOM 1837 C C . GLU A 1 242 ? -8.507 12.707 0.158 1.00 86.81 242 GLU A C 1
ATOM 1839 O O . GLU A 1 242 ? -9.166 12.620 -0.889 1.00 86.81 242 GLU A O 1
ATOM 1844 N N . GLN A 1 243 ? -8.340 13.863 0.800 1.00 80.62 243 GLN A N 1
ATOM 1845 C CA . GLN A 1 243 ? -8.741 15.135 0.216 1.00 80.62 243 GLN A CA 1
ATOM 1846 C C . GLN A 1 243 ? -7.636 15.674 -0.676 1.00 80.62 243 GLN A C 1
ATOM 1848 O O . GLN A 1 243 ? -6.520 15.916 -0.226 1.00 80.62 243 GLN A O 1
ATOM 1853 N N . HIS A 1 244 ? -7.985 15.927 -1.930 1.00 71.75 244 HIS A N 1
ATOM 1854 C CA . HIS A 1 244 ? -7.128 16.625 -2.871 1.00 71.75 244 HIS A CA 1
ATOM 1855 C C . HIS A 1 244 ? -7.691 18.015 -3.149 1.00 71.75 244 HIS A C 1
ATOM 1857 O O . HIS A 1 244 ? -8.894 18.183 -3.370 1.00 71.75 244 HIS A O 1
ATOM 1863 N N . ASP A 1 245 ? -6.798 19.002 -3.181 1.00 65.38 245 ASP A N 1
ATOM 1864 C CA . ASP A 1 245 ? -7.093 20.308 -3.754 1.00 65.38 245 ASP A CA 1
ATOM 1865 C C . ASP A 1 245 ? -6.737 20.288 -5.247 1.00 65.38 245 ASP A C 1
ATOM 1867 O O . ASP A 1 245 ? -5.566 20.257 -5.627 1.00 65.38 245 ASP A O 1
ATOM 1871 N N . LEU A 1 246 ? -7.763 20.269 -6.099 1.00 61.94 246 LEU A N 1
ATOM 1872 C CA . LEU A 1 246 ? -7.628 20.377 -7.554 1.00 61.94 246 LEU A CA 1
ATOM 1873 C C . LEU A 1 246 ? -7.970 21.799 -8.030 1.00 61.94 246 LEU A C 1
ATOM 1875 O O . LEU A 1 246 ? -8.720 21.978 -8.987 1.00 61.94 246 LEU A O 1
ATOM 1879 N N . GLY A 1 247 ? -7.437 22.820 -7.354 1.00 57.22 247 GLY A N 1
ATOM 1880 C CA . GLY A 1 247 ? -7.603 24.220 -7.751 1.00 57.22 247 GLY A CA 1
ATOM 1881 C C . GLY A 1 247 ? -8.854 24.885 -7.173 1.00 57.22 247 GLY A C 1
ATOM 1882 O O . GLY A 1 247 ? -9.540 25.622 -7.877 1.00 57.22 247 GLY A O 1
ATOM 1883 N N . GLY A 1 248 ? -9.151 24.633 -5.896 1.00 59.56 248 GLY A N 1
ATOM 1884 C CA . GLY A 1 248 ? -10.195 25.306 -5.119 1.00 59.56 248 GLY A CA 1
ATOM 1885 C C . GLY A 1 248 ? -11.490 24.512 -4.932 1.00 59.56 248 GLY A C 1
ATOM 1886 O O . GLY A 1 248 ? -12.394 24.987 -4.247 1.00 59.56 248 GLY A O 1
ATOM 1887 N N . ILE A 1 249 ? -11.591 23.305 -5.500 1.00 59.47 249 ILE A N 1
ATOM 1888 C CA . ILE A 1 249 ? -12.695 22.372 -5.236 1.00 59.47 249 ILE A CA 1
ATOM 1889 C C . ILE A 1 249 ? -12.127 21.184 -4.454 1.00 59.47 249 ILE A C 1
ATOM 1891 O O . ILE A 1 249 ? -11.379 20.394 -5.035 1.00 59.47 249 ILE A O 1
ATOM 1895 N N . PRO A 1 250 ? -12.476 21.027 -3.163 1.00 64.56 250 PRO A N 1
ATOM 1896 C CA . PRO A 1 250 ? -12.109 19.844 -2.402 1.00 64.56 250 PRO A CA 1
ATOM 1897 C C . PRO A 1 250 ? -12.709 18.600 -3.062 1.00 64.56 250 PRO A C 1
ATOM 1899 O O . PRO A 1 250 ? -13.928 18.413 -3.074 1.00 64.56 250 PRO A O 1
ATOM 1902 N N . ALA A 1 251 ? -11.853 17.752 -3.624 1.00 77.81 251 ALA A N 1
ATOM 1903 C CA . ALA A 1 251 ? -12.247 16.476 -4.196 1.00 77.81 251 ALA A CA 1
ATOM 1904 C C . ALA A 1 251 ? -11.839 15.351 -3.245 1.00 77.81 251 ALA A C 1
ATOM 1906 O O . ALA A 1 251 ? -10.722 15.329 -2.727 1.00 77.81 251 ALA A O 1
ATOM 1907 N N . LEU A 1 252 ? -12.751 14.405 -3.024 1.00 84.75 252 LEU A N 1
ATOM 1908 C CA . LEU A 1 252 ? -12.429 13.165 -2.330 1.00 84.75 252 LEU A CA 1
ATOM 1909 C C . LEU A 1 252 ? -11.990 12.134 -3.352 1.00 84.75 252 LEU A C 1
ATOM 1911 O O . LEU A 1 252 ? -12.737 11.800 -4.273 1.00 84.75 252 LEU A O 1
ATOM 1915 N N . ARG A 1 253 ? -10.792 11.606 -3.153 1.00 86.12 253 ARG A N 1
ATOM 1916 C CA . ARG A 1 253 ? -10.278 10.479 -3.913 1.00 86.12 253 ARG A CA 1
ATOM 1917 C C . ARG A 1 253 ? -10.255 9.265 -3.006 1.00 86.12 253 ARG A C 1
ATOM 1919 O O . ARG A 1 253 ? -9.726 9.341 -1.903 1.00 86.12 253 ARG A O 1
ATOM 1926 N N . ARG A 1 254 ? -10.833 8.153 -3.458 1.00 90.19 254 ARG A N 1
ATOM 1927 C CA . ARG A 1 254 ? -10.761 6.896 -2.712 1.00 90.19 254 ARG A CA 1
ATOM 1928 C C . ARG A 1 254 ? -9.325 6.381 -2.751 1.00 90.19 254 ARG A C 1
ATOM 1930 O O . ARG A 1 254 ? -8.782 6.180 -3.835 1.00 90.19 254 ARG A O 1
ATOM 1937 N N . TYR A 1 255 ? -8.738 6.218 -1.577 1.00 89.06 255 TYR A N 1
ATOM 1938 C CA . TYR A 1 255 ? -7.356 5.819 -1.362 1.00 89.06 255 TYR A CA 1
ATOM 1939 C C . TYR A 1 255 ? -7.239 4.320 -1.092 1.00 89.06 255 TYR A C 1
ATOM 1941 O O . TYR A 1 255 ? -6.407 3.682 -1.715 1.00 89.06 255 TYR A O 1
ATOM 1949 N N . ASP A 1 256 ? -8.104 3.746 -0.251 1.00 92.31 256 ASP A N 1
ATOM 1950 C CA . ASP A 1 256 ? -8.080 2.315 0.092 1.00 92.31 256 ASP A CA 1
ATOM 1951 C C . ASP A 1 256 ? -9.496 1.799 0.397 1.00 92.31 256 ASP A C 1
ATOM 1953 O O . ASP A 1 256 ? -10.414 2.583 0.672 1.00 92.31 256 ASP A O 1
ATOM 1957 N N . VAL A 1 257 ? -9.674 0.477 0.369 1.00 93.56 257 VAL A N 1
ATOM 1958 C CA . VAL A 1 257 ? -10.927 -0.198 0.735 1.00 93.56 257 VAL A CA 1
ATOM 1959 C C . VAL A 1 257 ? -10.628 -1.373 1.656 1.00 93.56 257 VAL A C 1
ATOM 1961 O O . VAL A 1 257 ? -9.823 -2.252 1.352 1.00 93.56 257 VAL A O 1
ATOM 1964 N N . ILE A 1 258 ? -11.311 -1.393 2.797 1.00 95.12 258 ILE A N 1
ATOM 1965 C CA . ILE A 1 258 ? -11.016 -2.296 3.904 1.00 95.12 258 ILE A CA 1
ATOM 1966 C C . ILE A 1 258 ? -12.282 -3.060 4.284 1.00 95.12 258 ILE A C 1
ATOM 1968 O O . ILE A 1 258 ? -13.197 -2.515 4.896 1.00 95.12 258 ILE A O 1
ATO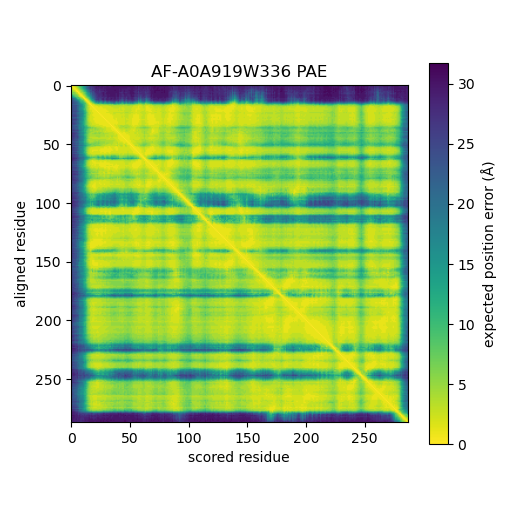M 1972 N N . GLY A 1 259 ? -12.329 -4.340 3.948 1.00 94.38 259 GLY A N 1
ATOM 1973 C CA . GLY A 1 259 ? -13.287 -5.294 4.495 1.00 94.38 259 GLY A CA 1
ATOM 1974 C C . GLY A 1 259 ? -12.817 -5.905 5.820 1.00 94.38 259 GLY A C 1
ATOM 1975 O O . GLY A 1 259 ? -11.630 -5.813 6.162 1.00 94.38 259 GLY A O 1
ATOM 1976 N N . PRO A 1 260 ? -13.735 -6.548 6.559 1.00 95.12 260 PRO A N 1
ATOM 1977 C CA . PRO A 1 260 ? -13.403 -7.247 7.786 1.00 95.12 260 PRO A CA 1
ATOM 1978 C C . PRO A 1 260 ? -12.541 -8.480 7.498 1.00 95.12 260 PRO A C 1
ATOM 1980 O O . PRO A 1 260 ? -12.624 -9.104 6.436 1.00 95.12 260 PRO A O 1
ATOM 1983 N N . ASP A 1 261 ? -11.718 -8.852 8.469 1.00 92.44 261 ASP A N 1
ATOM 1984 C CA . ASP A 1 261 ? -11.058 -10.146 8.502 1.00 92.44 261 ASP A CA 1
ATOM 1985 C C . ASP A 1 261 ? -12.032 -11.269 8.907 1.00 92.44 261 ASP A C 1
ATOM 1987 O O . ASP A 1 261 ? -13.230 -11.057 9.114 1.00 92.44 261 ASP A O 1
ATOM 1991 N N . ALA A 1 262 ? -11.517 -12.496 9.013 1.00 90.38 262 ALA A N 1
ATOM 1992 C CA . ALA A 1 262 ? -12.324 -13.662 9.368 1.00 90.38 262 ALA A CA 1
ATOM 1993 C C . ALA A 1 262 ? -12.978 -13.566 10.763 1.00 90.38 262 ALA A C 1
ATOM 1995 O O . ALA A 1 262 ? -13.979 -14.241 10.998 1.00 90.38 262 ALA A O 1
ATOM 1996 N N . ASP A 1 263 ? -12.448 -12.721 11.654 1.00 92.69 263 ASP A N 1
ATOM 1997 C CA . ASP A 1 263 ? -12.961 -12.491 13.007 1.00 92.69 263 ASP A CA 1
ATOM 1998 C C . ASP A 1 263 ? -13.864 -11.241 13.077 1.00 92.69 263 ASP A C 1
ATOM 2000 O O . ASP A 1 263 ? -14.220 -10.797 14.170 1.00 92.69 263 ASP A O 1
ATOM 2004 N N . GLY A 1 264 ? -14.209 -10.625 11.939 1.00 94.81 264 GLY A N 1
ATOM 2005 C CA . GLY A 1 264 ? -15.055 -9.430 11.887 1.00 94.81 264 GLY A CA 1
ATOM 2006 C C . GLY A 1 264 ? -14.349 -8.120 12.260 1.00 94.81 264 GLY A C 1
ATOM 2007 O O . GLY A 1 264 ? -15.029 -7.130 12.537 1.00 94.81 264 GLY A O 1
A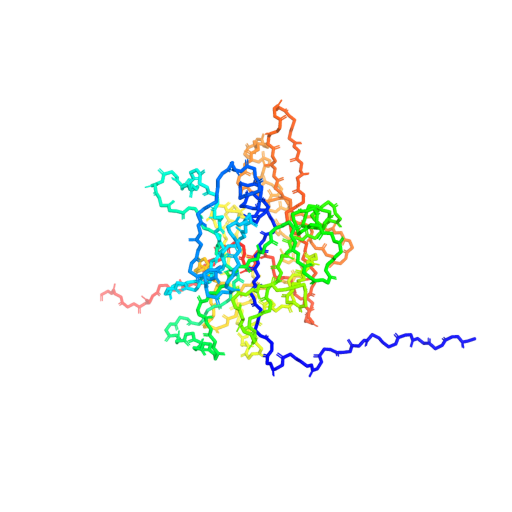TOM 2008 N N . HIS A 1 265 ? -13.012 -8.097 12.292 1.00 97.12 265 HIS A N 1
ATOM 2009 C CA . HIS A 1 265 ? -12.224 -6.907 12.624 1.00 97.12 265 HIS A CA 1
ATOM 2010 C C . HIS A 1 265 ? -11.645 -6.241 11.371 1.00 97.12 265 HIS A C 1
ATOM 2012 O O . HIS A 1 265 ? -11.286 -6.899 10.400 1.00 97.12 265 HIS A O 1
ATOM 2018 N N . TYR A 1 266 ? -11.492 -4.921 11.402 1.00 97.06 266 TYR A N 1
ATOM 2019 C CA . TYR A 1 266 ? -11.051 -4.110 10.271 1.00 97.06 266 TYR A CA 1
ATOM 2020 C C . TYR A 1 266 ? -9.589 -3.669 10.447 1.00 97.06 266 TYR A C 1
ATOM 2022 O O . TYR A 1 266 ? -9.286 -2.981 11.426 1.00 97.06 266 TYR A O 1
ATOM 2030 N N . PRO A 1 267 ? -8.667 -3.992 9.519 1.00 95.56 267 PRO A N 1
ATOM 2031 C CA . PRO A 1 267 ? -7.270 -3.530 9.532 1.00 95.56 267 PRO A CA 1
ATOM 2032 C C . PRO A 1 267 ? -7.108 -2.077 9.062 1.00 95.56 267 PRO A C 1
ATOM 2034 O O . PRO A 1 267 ? -6.295 -1.789 8.179 1.00 95.56 267 PRO A O 1
ATOM 2037 N N . VAL A 1 268 ? -7.880 -1.143 9.619 1.00 94.88 268 VAL A N 1
ATOM 2038 C CA . VAL A 1 268 ? -7.857 0.253 9.165 1.00 94.88 268 VAL A CA 1
ATOM 2039 C C . VAL A 1 268 ? -6.452 0.837 9.295 1.00 94.88 268 VAL A C 1
ATOM 2041 O O . VAL A 1 268 ? -5.890 0.902 10.385 1.00 94.88 268 VAL A O 1
ATOM 2044 N N . GLY A 1 269 ? -5.848 1.205 8.163 1.00 91.44 269 GLY A N 1
ATOM 2045 C CA . GLY A 1 269 ? -4.501 1.771 8.117 1.00 91.44 269 GLY A CA 1
ATOM 2046 C C . GLY A 1 269 ? -3.370 0.828 8.545 1.00 91.44 269 GLY A C 1
ATOM 2047 O O . GLY A 1 269 ? -2.239 1.286 8.654 1.00 91.44 269 GLY A O 1
ATOM 2048 N N . ALA A 1 270 ? -3.606 -0.471 8.766 1.00 91.56 270 ALA A N 1
ATOM 2049 C CA . ALA A 1 270 ? -2.620 -1.376 9.380 1.00 91.56 270 ALA A CA 1
ATOM 2050 C C . ALA A 1 270 ? -1.241 -1.380 8.682 1.00 91.56 270 ALA A C 1
ATOM 2052 O O . ALA A 1 270 ? -0.206 -1.531 9.330 1.00 91.56 270 ALA A O 1
ATOM 2053 N N . HIS A 1 271 ? -1.217 -1.167 7.363 1.00 90.44 271 HIS A N 1
ATOM 2054 C CA . HIS A 1 271 ? 0.000 -1.141 6.537 1.00 90.44 271 HIS A CA 1
ATOM 2055 C C . HIS A 1 271 ? 0.344 0.234 5.956 1.00 90.44 271 HIS A C 1
ATOM 2057 O O . HIS A 1 271 ? 1.355 0.375 5.264 1.00 90.44 271 HIS A O 1
ATOM 2063 N N . LEU A 1 272 ? -0.498 1.230 6.220 1.00 89.62 272 LEU A N 1
ATOM 2064 C CA . LEU A 1 272 ? -0.423 2.564 5.625 1.00 89.62 272 LEU A CA 1
ATOM 2065 C C . LEU A 1 272 ? -0.170 3.645 6.677 1.00 89.62 272 LEU A C 1
ATOM 2067 O O . LEU A 1 272 ? 0.406 4.680 6.356 1.00 89.62 272 LEU A O 1
ATOM 2071 N N . TRP A 1 273 ? -0.545 3.396 7.931 1.00 91.94 273 TRP A N 1
ATOM 2072 C CA . TRP A 1 273 ? -0.481 4.357 9.022 1.00 91.94 273 TRP A CA 1
ATOM 2073 C C . TRP A 1 273 ? 0.424 3.847 10.152 1.00 91.94 273 TRP A C 1
ATOM 2075 O O . TRP A 1 273 ? 0.405 2.656 10.484 1.00 91.94 273 TRP A O 1
ATOM 2085 N N . PRO A 1 274 ? 1.238 4.717 10.768 1.00 91.25 274 PRO A N 1
ATOM 2086 C CA . PRO A 1 274 ? 2.037 4.355 11.929 1.00 91.25 274 PRO A CA 1
ATOM 2087 C C . PRO A 1 274 ? 1.172 4.379 13.200 1.00 91.25 274 PRO A C 1
ATOM 2089 O O . PRO A 1 274 ? 1.189 5.355 13.946 1.00 91.25 274 PRO A O 1
ATOM 2092 N N . TRP A 1 275 ? 0.385 3.329 13.453 1.00 94.06 275 TRP A N 1
ATOM 2093 C CA . TRP A 1 275 ? -0.325 3.193 14.730 1.00 94.06 275 TRP A CA 1
ATOM 2094 C C . TRP A 1 275 ? 0.672 3.081 15.886 1.00 94.06 275 TRP A C 1
ATOM 2096 O O . TRP A 1 275 ? 1.603 2.281 15.833 1.00 94.06 275 TRP A O 1
ATOM 2106 N N . LEU A 1 276 ? 0.481 3.869 16.937 1.00 94.25 276 LEU A N 1
ATOM 2107 C CA . LEU A 1 276 ? 1.327 3.890 18.126 1.00 94.25 276 LEU A CA 1
ATOM 2108 C C . LEU A 1 276 ? 0.499 3.484 19.340 1.00 94.25 276 LEU A C 1
ATOM 2110 O O . LEU A 1 276 ? -0.597 4.003 19.539 1.00 94.25 276 LEU A O 1
ATOM 2114 N N . ARG A 1 277 ? 1.036 2.583 20.165 1.00 92.69 277 ARG A N 1
ATOM 2115 C CA . ARG A 1 277 ? 0.448 2.240 21.464 1.00 92.69 277 ARG A CA 1
ATOM 2116 C C . ARG A 1 277 ? 0.442 3.448 22.396 1.00 92.69 277 ARG A C 1
ATOM 2118 O O . ARG A 1 277 ? 1.467 4.105 22.566 1.00 92.69 277 ARG A O 1
ATOM 2125 N N . THR A 1 278 ? -0.693 3.698 23.032 1.00 90.25 278 THR A N 1
ATOM 2126 C CA . THR A 1 278 ? -0.875 4.764 24.032 1.00 90.25 278 THR A CA 1
ATOM 2127 C C . THR A 1 278 ? -0.994 4.216 25.453 1.00 90.25 278 THR A C 1
ATOM 2129 O O . THR A 1 278 ? -0.999 4.974 26.415 1.00 90.25 278 THR A O 1
ATOM 2132 N N . ASP A 1 279 ? -1.094 2.897 25.591 1.00 79.69 279 ASP A N 1
ATOM 2133 C CA . ASP A 1 279 ? -1.261 2.150 26.837 1.00 79.69 279 ASP A CA 1
ATOM 2134 C C . ASP A 1 279 ? 0.066 1.748 27.503 1.00 79.69 279 ASP A C 1
ATOM 2136 O O . ASP A 1 279 ? 0.059 1.084 28.542 1.00 79.69 279 ASP A O 1
ATOM 2140 N N . MET A 1 280 ? 1.215 2.165 26.955 1.00 59.47 280 MET A N 1
ATOM 2141 C CA . MET A 1 280 ? 2.508 1.917 27.590 1.00 59.47 280 MET A CA 1
ATOM 2142 C C . MET A 1 280 ? 2.626 2.684 28.911 1.00 59.47 280 MET A C 1
ATOM 2144 O O . MET A 1 280 ? 2.922 3.877 28.958 1.00 59.47 280 MET A O 1
ATOM 2148 N N . HIS A 1 281 ? 2.425 1.944 29.998 1.00 42.25 281 HIS A N 1
ATOM 2149 C CA . HIS A 1 281 ? 2.820 2.301 31.350 1.00 42.25 281 HIS A CA 1
ATOM 2150 C C . HIS A 1 281 ? 4.307 2.694 31.351 1.00 42.25 281 HIS A C 1
ATOM 2152 O O . HIS A 1 281 ? 5.159 1.905 30.934 1.00 42.25 281 HIS A O 1
ATOM 2158 N N . MET A 1 282 ? 4.630 3.902 31.831 1.00 35.66 282 MET A N 1
ATOM 2159 C CA . MET A 1 282 ? 5.997 4.211 32.257 1.00 35.66 282 MET A CA 1
ATOM 2160 C C . MET A 1 282 ? 6.459 3.107 33.219 1.00 35.66 282 MET A C 1
ATOM 2162 O O . MET A 1 282 ? 5.679 2.729 34.097 1.00 35.66 282 MET A O 1
ATOM 2166 N N . PRO A 1 283 ? 7.692 2.583 33.111 1.00 36.78 283 PRO A N 1
ATOM 2167 C CA . PRO A 1 283 ? 8.205 1.700 34.143 1.00 36.78 283 PRO A CA 1
ATOM 2168 C C . PRO A 1 283 ? 8.201 2.467 35.469 1.00 36.78 283 PRO A C 1
ATOM 2170 O O . PRO A 1 283 ? 8.894 3.472 35.630 1.00 36.78 283 PRO A O 1
ATOM 2173 N N . ALA A 1 284 ? 7.392 2.000 36.419 1.00 41.06 284 ALA A N 1
ATOM 2174 C CA . ALA A 1 284 ? 7.477 2.409 37.809 1.00 41.06 284 ALA A CA 1
ATOM 2175 C C . ALA A 1 284 ? 8.846 1.957 38.341 1.00 41.06 284 ALA A C 1
ATOM 2177 O O . ALA A 1 284 ? 9.023 0.800 38.715 1.00 41.06 284 ALA A O 1
ATOM 2178 N N . GLY A 1 285 ? 9.845 2.839 38.288 1.00 44.25 285 GLY A N 1
ATOM 2179 C CA . GLY A 1 285 ? 11.205 2.484 38.685 1.00 44.25 285 GLY A CA 1
ATOM 2180 C C . GLY A 1 285 ? 12.275 3.484 38.269 1.00 44.25 285 GLY A C 1
ATOM 2181 O O . GLY A 1 285 ? 13.268 3.092 37.668 1.00 44.25 285 GLY A O 1
ATOM 2182 N N . ALA A 1 286 ? 12.079 4.763 38.581 1.00 37.66 286 ALA A N 1
ATOM 2183 C CA . ALA A 1 286 ? 13.172 5.722 38.725 1.00 37.66 286 ALA A CA 1
ATOM 2184 C C . ALA A 1 286 ? 12.748 6.784 39.749 1.00 37.66 286 ALA A C 1
ATOM 2186 O O . ALA A 1 286 ? 12.290 7.869 39.395 1.00 37.66 286 ALA A O 1
ATOM 2187 N N . ALA A 1 287 ? 12.838 6.404 41.022 1.00 37.12 287 ALA A N 1
ATOM 2188 C CA . ALA A 1 287 ? 12.965 7.312 42.155 1.00 37.12 287 ALA A CA 1
ATOM 2189 C C . ALA A 1 287 ? 14.283 6.973 42.854 1.00 37.12 287 ALA A C 1
ATOM 2191 O O . ALA A 1 287 ? 14.578 5.757 42.947 1.00 37.12 287 ALA A O 1
#

Radius of gyration: 20.65 Å; Cα contacts (8 Å, |Δi|>4): 566; chains: 1; bounding box: 54×52×66 Å

Sequence (287 aa):
MAAPATSPQPTDRAGRHRLWFHLDDVLPLAAHAASTPRQALTREQLTAHAPSLPALIWARTGDADTLASNGDPGWYDPDGDPHRVRSRSWVRPGSRRPEPTGPAGGYLPLRSVPGLGIQVIDWLREAAVAGCHWLSIDITRARPVIGADRLDVVEQRGDLYPPDVTWLPAAVACVPTTGSGTYPALVADGYRNTLGGEIARFDTHTVAHMILDLAAAQAADGHQPGPRPVLRWSGDRVEVFEQHDLGGIPALRRYDVIGPDADGHYPVGAHLWPWLRTDMHMPAGAA

Foldseek 3Di:
DDDDDDDDDPPPPVQWDKFKFWLVLVLVQQVQLQPAPFFDQDPLCVVVVHDRAWKWKFADDQQFTWTHTRHPVFDADPVRHGDITGTKDKDQPPDDDDDAPDDRIAIEGQQDAPPPVGGNSVVSVVLVVVQFTMWMATPSPPHNYRHPVGIDTHQDDDCLDDPPFDWDWFWKDFPPQLPPDIFIWTWGPSMAISVRATQTWAAPVRLVVSQVSLVVVCVVVVVPQDRYWHWDDDPQKIWTWHWDDPPPDTDTDGNHIWHADPVRITRVCSRNTRIDTPPDDDPPDDD

Nearest PDB structures (foldseek):
  7oky-assembly1_M  TM=3.906E-01  e=1.802E+00  Homo sapiens
  3sr2-assembly5_G  TM=2.746E-01  e=5.593E-01  Homo sapiens
  4uoi-assembly2_D  TM=3.930E-01  e=3.326E+00  Hepatitis C virus (isolate H77)
  4uoi-assembly4_B-3  TM=3.976E-01  e=4.646E+00  Hepatitis C virus (isolate H77)
  3sr2-assembly3_C  TM=2.526E-01  e=9.763E-01  Homo sapiens

pLDDT: mean 84.13, std 16.62, range [30.38, 97.69]

Secondary structure (DSSP, 8-state):
-PPP--PPP----TT--EEEEEHHHHHHHHHHHHHSSEEPPPHHHHHTT--S--EEEEEE-SS-EEEEE-EESPPB-TTSSBP-EEPB-EE-TTPPPPPPSS-SEEEEESS--TTTSS-HHHHHHHHHHTT--EEEEE-TT--SB--GGGEEEESS-S--S-TTPPEEEEEEE-TTTTTT--EEEEEEEEEEETTS-EEEEB-HHHHHHHHHHHHHHHHHTTT-S-SPPEEEEETTEEEEEEEEESSSSEEEEEEEEE---TTS-B-TTTTTS-BEES-----S---

Mean predicted aligned error: 8.32 Å

Organism: NCBI:txid571911